Protein AF-A0A433U2Z8-F1 (afdb_monomer)

Sequence (172 aa):
MTLSITECLVMSWIYGVDRFMKDIELMTGKKPSNYWKFMWQFFSPALVLTTLIFNIYNMQRVSLEDYTFPEWAVMVGWVFGVMAIVPLPICAAYAVSRIKTGSLRQRILLLCQPAVNFGPVKEEDRECYFQSFNEFDWIRYRAAKRGMDWRTYKEYKANKSHSGVSSQDTAV

InterPro domains:
  IPR000175 Sodium:neurotransmitter symporter [PF00209] (2-96)
  IPR000175 Sodium:neurotransmitter symporter [PS50267] (1-101)
  IPR000175 Sodium:neurotransmitter symporter [PTHR11616] (3-113)
  IPR037272 Sodium:neurotransmitter symporter superfamily [SSF161070] (3-96)

Secondary structure (DSSP, 8-state):
-HHHHHHHHIIIIIIIHHHHHHHHHHHHSSPPPHHHHHIIIIIHHHHHHHHHHHHHHHHTT--BTTBPPPHHHHHHHHHHHHHHHTHHHHHHHHHHHH--SS-HHHHHHHHTSPPTT-S-SSHHHHHHHHHTS-HHHHHHHHHHHTT--HHHHHHHHHHHHHHHHHHHHT--

Radius of gyration: 23.73 Å; Cα contacts (8 Å, |Δi|>4): 84; chains: 1; bounding box: 60×34×73 Å

pLDDT: mean 82.72, std 9.31, range [50.44, 92.56]

Solvent-accessible surface area (backbone atoms only — not comparable to full-atom values): 9994 Å² total; per-residue (Å²): 108,72,65,59,49,50,52,52,48,41,48,34,66,60,62,24,48,74,52,54,48,50,54,48,18,69,75,68,76,49,77,72,58,71,68,56,48,51,42,50,60,48,49,51,55,48,52,50,51,50,51,50,54,52,49,59,61,44,66,75,62,70,51,63,91,87,48,81,80,56,69,69,61,54,52,51,54,51,50,57,57,48,60,72,51,53,59,58,60,52,53,51,51,54,56,51,67,70,55,84,75,80,56,70,68,58,48,51,57,56,68,58,41,82,60,80,84,65,71,62,88,52,66,68,62,33,52,55,54,36,62,75,50,57,70,66,56,35,45,41,41,60,11,52,79,67,78,39,52,49,66,60,39,50,53,51,54,51,53,53,55,54,54,55,52,57,59,58,67,69,75,110

Foldseek 3Di:
DVVLLVVLCLVPPLAHLVLVQVQVCVVPVDRDDCVVNCCSNPVSNVVVVVVVVVVVVCVVVPPVPPDDDDVVVVVVVVVVVVVVVVVVVVVVVVQLVVPPDDDSVVSNSVVSYDDLPPDDPDPVRSQVSQVVDDPQSNLCNVCVVVVHHSVVSVVVVVVVVVVVVVVVVVVD

Mean predicted aligned error: 8.7 Å

Structure (mmCIF, N/CA/C/O backbone):
data_AF-A0A433U2Z8-F1
#
_entry.id   AF-A0A433U2Z8-F1
#
loop_
_atom_site.group_PDB
_atom_site.id
_atom_site.type_symbol
_atom_site.label_atom_id
_atom_site.label_alt_id
_atom_site.label_comp_id
_atom_site.label_asym_id
_atom_site.label_entity_id
_atom_site.label_seq_id
_atom_site.pdbx_PDB_ins_code
_atom_site.Cartn_x
_atom_site.Cartn_y
_atom_site.Cartn_z
_atom_site.occupancy
_atom_site.B_iso_or_equiv
_atom_site.auth_seq_id
_atom_site.auth_comp_id
_atom_site.auth_asym_id
_atom_site.auth_atom_id
_atom_site.pdbx_PDB_model_num
ATOM 1 N N . MET A 1 1 ? 7.637 -7.224 -13.356 1.00 77.31 1 MET A N 1
ATOM 2 C CA . MET A 1 1 ? 8.412 -6.368 -12.429 1.00 77.31 1 MET A CA 1
ATOM 3 C C . MET A 1 1 ? 7.596 -5.178 -11.934 1.00 77.31 1 MET A C 1
ATOM 5 O O . MET A 1 1 ? 7.477 -5.024 -10.730 1.00 77.31 1 MET A O 1
ATOM 9 N N . THR A 1 2 ? 7.004 -4.367 -12.819 1.00 81.06 2 THR A N 1
ATOM 10 C CA . THR A 1 2 ? 6.201 -3.185 -12.436 1.00 81.06 2 THR A CA 1
ATOM 11 C C . THR A 1 2 ? 5.058 -3.503 -11.465 1.00 81.06 2 THR A C 1
ATOM 13 O O . THR A 1 2 ? 4.943 -2.829 -10.450 1.00 81.06 2 THR A O 1
ATOM 16 N N . LEU A 1 3 ? 4.291 -4.577 -11.702 1.00 87.25 3 LEU A N 1
ATOM 17 C CA . LEU A 1 3 ? 3.233 -5.035 -10.785 1.00 87.25 3 LEU A CA 1
ATOM 18 C C . LEU A 1 3 ? 3.762 -5.381 -9.389 1.00 87.25 3 LEU A C 1
ATOM 20 O O . LEU A 1 3 ? 3.251 -4.874 -8.399 1.00 87.25 3 LEU A O 1
ATOM 24 N N . SER A 1 4 ? 4.835 -6.172 -9.314 1.00 85.31 4 SER A N 1
ATOM 25 C CA . SER A 1 4 ? 5.463 -6.566 -8.048 1.00 85.31 4 SER A CA 1
ATOM 26 C C . SER A 1 4 ? 5.948 -5.352 -7.251 1.00 85.31 4 SER A C 1
ATOM 28 O O . SER A 1 4 ? 5.809 -5.312 -6.033 1.00 85.31 4 SER A O 1
ATOM 30 N N . ILE A 1 5 ? 6.474 -4.330 -7.937 1.00 84.81 5 ILE A N 1
ATOM 31 C CA . ILE A 1 5 ? 6.873 -3.071 -7.298 1.00 84.81 5 ILE A CA 1
ATOM 32 C C . ILE A 1 5 ? 5.650 -2.361 -6.713 1.00 84.81 5 ILE A C 1
ATOM 34 O O . ILE A 1 5 ? 5.678 -1.948 -5.553 1.00 84.81 5 ILE A O 1
ATOM 38 N N . THR A 1 6 ? 4.574 -2.235 -7.493 1.00 85.19 6 THR A N 1
ATOM 39 C CA . THR A 1 6 ? 3.330 -1.609 -7.032 1.00 85.19 6 THR A CA 1
ATOM 40 C C . THR A 1 6 ? 2.741 -2.352 -5.834 1.00 85.19 6 THR A C 1
ATOM 42 O O . THR A 1 6 ? 2.411 -1.710 -4.842 1.00 85.19 6 THR A O 1
ATOM 45 N N . GLU A 1 7 ? 2.670 -3.682 -5.869 1.00 88.00 7 GLU A N 1
ATOM 46 C CA . GLU A 1 7 ? 2.170 -4.502 -4.758 1.00 88.00 7 GLU A CA 1
ATOM 47 C C . GLU A 1 7 ? 3.005 -4.324 -3.485 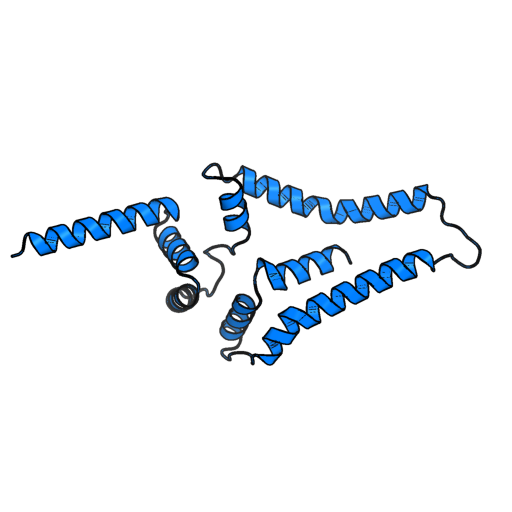1.00 88.00 7 GLU A C 1
ATOM 49 O O . GLU A 1 7 ? 2.451 -4.051 -2.417 1.00 88.00 7 GLU A O 1
ATOM 54 N N . CYS A 1 8 ? 4.336 -4.396 -3.586 1.00 89.00 8 CYS A N 1
ATOM 55 C CA . CYS A 1 8 ? 5.219 -4.199 -2.436 1.00 89.00 8 CYS A CA 1
ATOM 56 C C . CYS A 1 8 ? 5.079 -2.794 -1.827 1.00 89.00 8 CYS A C 1
ATOM 58 O O . CYS A 1 8 ? 5.028 -2.654 -0.602 1.00 89.00 8 CYS A O 1
ATOM 60 N N . LEU A 1 9 ? 4.981 -1.752 -2.659 1.00 86.81 9 LEU A N 1
ATOM 61 C CA . LEU A 1 9 ? 4.790 -0.377 -2.186 1.00 86.81 9 LEU A CA 1
ATOM 62 C C . LEU A 1 9 ? 3.422 -0.183 -1.525 1.00 86.81 9 LEU A C 1
ATOM 64 O O . LEU A 1 9 ? 3.341 0.435 -0.461 1.00 86.81 9 LEU A O 1
ATOM 68 N N . VAL A 1 10 ? 2.361 -0.739 -2.117 1.00 88.88 10 VAL A N 1
ATOM 69 C CA . VAL A 1 10 ? 1.002 -0.694 -1.559 1.00 88.88 10 VAL A CA 1
ATOM 70 C C . VAL A 1 10 ? 0.970 -1.366 -0.188 1.00 88.88 10 VAL A C 1
ATOM 72 O O . VAL A 1 10 ? 0.455 -0.775 0.761 1.00 88.88 10 VAL A O 1
ATOM 75 N N . MET A 1 11 ? 1.569 -2.547 -0.045 1.00 87.94 11 MET A N 1
ATOM 76 C CA . MET A 1 11 ? 1.617 -3.256 1.237 1.00 87.94 11 MET A CA 1
ATOM 77 C C . MET A 1 11 ? 2.410 -2.489 2.300 1.00 87.94 11 MET A C 1
ATOM 79 O O . MET A 1 11 ? 1.973 -2.379 3.445 1.00 87.94 11 MET A O 1
ATOM 83 N N . SER A 1 12 ? 3.557 -1.920 1.929 1.00 87.62 12 SER A N 1
ATOM 84 C CA . SER A 1 12 ? 4.434 -1.242 2.886 1.00 87.62 12 SER A CA 1
ATOM 85 C C . SER A 1 12 ? 3.877 0.122 3.338 1.00 87.62 12 SER A C 1
ATOM 87 O O . SER A 1 12 ? 3.884 0.416 4.535 1.00 87.62 12 SER A O 1
ATOM 89 N N . TRP A 1 13 ? 3.317 0.923 2.419 1.00 85.25 13 TRP A N 1
ATOM 90 C CA . TRP A 1 13 ? 2.927 2.319 2.686 1.00 85.25 13 TRP A CA 1
ATOM 91 C C . TRP A 1 13 ? 1.418 2.566 2.770 1.00 85.25 13 TRP A C 1
ATOM 93 O O . TRP A 1 13 ? 0.982 3.318 3.638 1.00 85.25 13 TRP A O 1
ATOM 103 N N . ILE A 1 14 ? 0.614 1.980 1.874 1.00 87.69 14 ILE A N 1
ATOM 104 C CA . ILE A 1 14 ? -0.842 2.223 1.839 1.00 87.69 14 ILE A CA 1
ATOM 105 C C . ILE A 1 14 ? -1.545 1.367 2.890 1.00 87.69 14 ILE A C 1
ATOM 107 O O . ILE A 1 14 ? -2.333 1.882 3.681 1.00 87.69 14 ILE A O 1
ATOM 111 N N . TYR A 1 15 ? -1.250 0.066 2.912 1.00 87.69 15 TYR A N 1
ATOM 112 C CA . TYR A 1 15 ? -1.800 -0.845 3.913 1.00 87.69 15 TYR A CA 1
ATOM 113 C C . TYR A 1 15 ? -1.168 -0.613 5.291 1.00 87.69 15 TYR A C 1
ATOM 115 O O . TYR A 1 15 ? -1.867 -0.582 6.307 1.00 87.69 15 TYR A O 1
ATOM 123 N N . GLY A 1 16 ? 0.146 -0.378 5.296 1.00 87.62 16 GLY A N 1
ATOM 124 C CA . GLY A 1 16 ? 0.933 -0.059 6.476 1.00 87.62 16 GLY A CA 1
ATOM 125 C C . GLY A 1 16 ? 1.432 -1.307 7.202 1.00 87.62 16 GLY A C 1
ATOM 126 O O . GLY A 1 16 ? 0.674 -2.223 7.529 1.00 87.62 16 GLY A O 1
ATOM 127 N N . VAL A 1 17 ? 2.726 -1.313 7.525 1.00 88.00 17 VAL A N 1
ATOM 128 C CA . VAL A 1 17 ? 3.390 -2.450 8.186 1.00 88.00 17 VAL A CA 1
ATOM 129 C C . VAL A 1 17 ? 2.801 -2.747 9.570 1.00 88.00 17 VAL A C 1
ATOM 131 O O . VAL A 1 17 ? 2.726 -3.904 9.970 1.00 88.00 17 VAL A O 1
ATOM 134 N N . ASP A 1 18 ? 2.315 -1.734 10.290 1.00 87.62 18 ASP A N 1
ATOM 135 C CA . ASP A 1 18 ? 1.684 -1.919 11.604 1.00 87.62 18 ASP A CA 1
ATOM 136 C C . ASP A 1 18 ? 0.396 -2.744 11.548 1.00 87.62 18 ASP A C 1
ATOM 138 O O . ASP A 1 18 ? 0.126 -3.535 12.454 1.00 87.62 18 ASP A O 1
ATOM 142 N N . ARG A 1 19 ? -0.396 -2.585 10.481 1.00 86.00 19 ARG A N 1
ATOM 143 C CA . ARG A 1 19 ? -1.595 -3.399 10.272 1.00 86.00 19 ARG A CA 1
ATOM 144 C C . ARG A 1 19 ? -1.208 -4.821 9.884 1.00 86.00 19 ARG A C 1
ATOM 146 O O . ARG A 1 19 ? -1.682 -5.759 10.512 1.00 86.00 19 ARG A O 1
ATOM 153 N N . PHE A 1 20 ? -0.245 -4.959 8.976 1.00 88.25 20 PHE A N 1
ATOM 154 C CA . PHE A 1 20 ? 0.258 -6.262 8.549 1.00 88.25 20 PHE A CA 1
ATOM 155 C C . PHE A 1 20 ? 0.830 -7.104 9.706 1.00 88.25 20 PHE A C 1
ATOM 157 O O . PHE A 1 20 ? 0.539 -8.292 9.823 1.00 88.25 20 PHE A O 1
ATOM 164 N N . MET A 1 21 ? 1.589 -6.488 10.619 1.00 88.31 21 MET A N 1
ATOM 165 C CA . MET A 1 21 ? 2.123 -7.167 11.810 1.00 88.31 21 MET A CA 1
ATOM 166 C C . MET A 1 21 ? 1.010 -7.699 12.725 1.00 88.31 21 MET A C 1
ATOM 168 O O . MET A 1 21 ? 1.144 -8.792 13.274 1.00 88.31 21 MET A O 1
ATOM 172 N N . LYS A 1 22 ? -0.091 -6.950 12.870 1.00 87.00 22 LYS A N 1
ATOM 173 C CA . LYS A 1 22 ? -1.260 -7.372 13.655 1.00 87.00 22 LYS A CA 1
ATOM 174 C C . LYS A 1 22 ? -2.031 -8.504 12.988 1.00 87.00 22 LYS A C 1
ATOM 176 O O . LYS A 1 22 ? -2.520 -9.387 13.683 1.00 87.00 22 LYS A O 1
ATOM 181 N N . ASP A 1 23 ? -2.122 -8.505 11.662 1.00 88.19 23 ASP A N 1
ATOM 182 C CA . ASP A 1 23 ? -2.760 -9.610 10.943 1.00 88.19 23 ASP A CA 1
ATOM 183 C C . ASP A 1 23 ? -1.968 -10.911 11.132 1.00 88.19 23 ASP A C 1
ATOM 185 O O . ASP A 1 23 ? -2.552 -11.968 11.362 1.00 88.19 23 ASP A O 1
ATOM 189 N N . ILE A 1 24 ? -0.634 -10.833 11.133 1.00 88.62 24 ILE A N 1
ATOM 190 C CA . ILE A 1 24 ? 0.233 -11.985 11.422 1.00 88.62 24 ILE A CA 1
ATOM 191 C C . ILE A 1 24 ? 0.098 -12.439 12.878 1.00 88.62 24 ILE A C 1
ATOM 193 O O . ILE A 1 24 ? 0.045 -13.644 13.140 1.00 88.62 24 ILE A O 1
ATOM 197 N N . GLU A 1 25 ? 0.027 -11.495 13.819 1.00 88.81 25 GLU A N 1
ATOM 198 C CA . GLU A 1 25 ? -0.219 -11.781 15.235 1.00 88.81 25 GLU A CA 1
ATOM 199 C C . GLU A 1 25 ? -1.553 -12.509 15.431 1.00 88.81 25 GLU A C 1
ATOM 201 O O . GLU A 1 25 ? -1.600 -13.496 16.161 1.00 88.81 25 GLU A O 1
ATOM 206 N N . LEU A 1 26 ? -2.603 -12.098 14.718 1.00 85.25 26 LEU A N 1
ATOM 207 C CA . LEU A 1 26 ? -3.912 -12.749 14.740 1.00 85.25 26 LEU A CA 1
ATOM 208 C C . LEU A 1 26 ? -3.868 -14.178 14.170 1.00 85.25 26 LEU A C 1
ATOM 210 O O . LEU A 1 26 ? -4.511 -15.073 14.711 1.00 85.25 26 LEU A O 1
ATOM 214 N N . MET A 1 27 ? -3.114 -14.407 13.090 1.00 86.88 27 MET A N 1
ATOM 215 C CA . MET A 1 27 ? -3.004 -15.732 12.462 1.00 86.88 27 MET A CA 1
ATOM 216 C C . MET A 1 27 ? -2.137 -16.706 13.267 1.00 86.88 27 MET A C 1
ATOM 218 O O . MET A 1 27 ? -2.412 -17.903 13.298 1.00 86.88 27 MET A O 1
ATOM 222 N N . THR A 1 28 ? -1.076 -16.200 13.897 1.00 86.81 28 THR A N 1
ATOM 223 C CA . THR A 1 28 ? -0.038 -17.024 14.543 1.00 86.81 28 THR A CA 1
ATOM 224 C C . THR A 1 28 ? -0.182 -17.060 16.070 1.00 86.81 28 THR A C 1
ATOM 226 O O . THR A 1 28 ? 0.438 -17.887 16.737 1.00 86.81 28 THR A O 1
ATOM 229 N N . GLY A 1 29 ? -0.965 -16.150 16.655 1.00 83.19 29 GLY A N 1
ATOM 230 C CA . GLY A 1 29 ? -1.120 -15.982 18.104 1.00 83.19 29 GLY A CA 1
ATOM 231 C C . GLY A 1 29 ? 0.114 -15.406 18.811 1.00 83.19 29 GLY A C 1
ATOM 232 O O . GLY A 1 29 ? 0.168 -15.385 20.039 1.00 83.19 29 GLY A O 1
ATOM 233 N N . LYS A 1 30 ? 1.133 -14.967 18.062 1.00 84.62 30 LYS A N 1
ATOM 234 C CA . LYS A 1 30 ? 2.381 -14.404 18.592 1.00 84.62 30 LYS A CA 1
ATOM 235 C C . LYS A 1 30 ? 2.703 -13.101 17.887 1.00 84.62 30 LYS A C 1
ATOM 237 O O . LYS A 1 30 ? 2.748 -13.060 16.660 1.00 84.62 30 LYS A O 1
ATOM 242 N N . LYS A 1 31 ? 3.002 -12.063 18.667 1.00 82.81 31 LYS A N 1
ATOM 243 C CA . LYS A 1 31 ? 3.398 -10.763 18.135 1.00 82.81 31 LYS A CA 1
ATOM 244 C C . LYS A 1 31 ? 4.799 -10.835 17.512 1.00 82.81 31 LYS A C 1
ATOM 246 O O . LYS A 1 31 ? 5.755 -11.154 18.227 1.00 82.81 31 LYS A O 1
ATOM 251 N N . PRO A 1 32 ? 4.956 -10.542 16.209 1.00 82.69 32 PRO A N 1
ATOM 252 C CA . PRO A 1 32 ? 6.272 -10.508 15.591 1.00 82.69 32 PRO A CA 1
ATOM 253 C C . PRO A 1 32 ? 7.119 -9.362 16.172 1.00 82.69 32 PRO A C 1
ATOM 255 O O . PRO A 1 32 ? 6.612 -8.294 16.513 1.00 82.69 32 PRO A O 1
ATOM 258 N N . SER A 1 33 ? 8.428 -9.591 16.307 1.00 86.50 33 SER A N 1
ATOM 259 C CA . SER A 1 33 ? 9.371 -8.600 16.848 1.00 86.50 33 SER A CA 1
ATOM 260 C C . SER A 1 33 ? 9.486 -7.366 15.945 1.00 86.50 33 SER A C 1
ATOM 262 O O . SER A 1 33 ? 9.362 -7.463 14.724 1.00 86.50 33 SER A O 1
ATOM 264 N N . ASN A 1 34 ? 9.830 -6.215 16.531 1.00 84.50 34 ASN A N 1
ATOM 265 C CA . ASN A 1 34 ? 10.056 -4.951 15.819 1.00 84.50 34 ASN A CA 1
ATOM 266 C C . ASN A 1 34 ? 11.111 -5.057 14.702 1.00 84.50 34 ASN A C 1
ATOM 268 O O . ASN A 1 34 ? 11.082 -4.264 13.767 1.00 84.50 34 ASN A O 1
ATOM 272 N N . TYR A 1 35 ? 12.005 -6.050 14.756 1.00 87.38 35 TYR A N 1
ATOM 273 C CA . TYR A 1 35 ? 12.935 -6.349 13.663 1.00 87.38 35 TYR A CA 1
ATOM 274 C C . TYR A 1 35 ? 12.212 -6.575 12.323 1.00 87.38 35 TYR A C 1
ATOM 276 O O . TYR A 1 35 ? 12.585 -5.995 11.303 1.00 87.38 35 TYR A O 1
ATOM 284 N N . TRP A 1 36 ? 11.119 -7.344 12.334 1.00 86.00 36 TRP A N 1
ATOM 285 C CA . TRP A 1 36 ? 10.322 -7.623 11.136 1.00 86.00 36 TRP A CA 1
ATOM 286 C C . TRP A 1 36 ? 9.633 -6.374 10.595 1.00 86.00 36 TRP A C 1
ATOM 288 O O . TRP A 1 36 ? 9.540 -6.194 9.382 1.00 86.00 36 TRP A O 1
ATOM 298 N N . LYS A 1 37 ? 9.240 -5.458 11.488 1.00 86.69 37 LYS A N 1
ATOM 299 C CA . LYS A 1 37 ? 8.685 -4.164 11.092 1.00 86.69 37 LYS A CA 1
ATOM 300 C C . LYS A 1 37 ? 9.693 -3.360 10.269 1.00 86.69 37 LYS A C 1
ATOM 302 O O . LYS A 1 37 ? 9.355 -2.904 9.181 1.00 86.69 37 LYS A O 1
ATOM 307 N N . PHE A 1 38 ? 10.933 -3.224 10.742 1.00 88.56 38 PHE A N 1
ATOM 308 C CA . PHE A 1 38 ? 11.975 -2.512 9.989 1.00 88.56 38 PHE A CA 1
ATOM 309 C C . PHE A 1 38 ? 12.293 -3.197 8.657 1.00 88.56 38 PHE A C 1
ATOM 311 O O . PHE A 1 38 ? 12.433 -2.522 7.635 1.00 88.56 38 PHE A O 1
ATOM 318 N N . MET A 1 39 ? 12.334 -4.530 8.647 1.00 89.00 39 MET A N 1
ATOM 319 C CA . MET A 1 39 ? 12.574 -5.316 7.438 1.00 89.00 39 MET A CA 1
ATOM 320 C C . MET A 1 39 ? 11.514 -5.051 6.354 1.00 89.00 39 MET A C 1
ATOM 322 O O . MET A 1 39 ? 11.851 -4.788 5.199 1.00 89.00 39 MET A O 1
ATOM 326 N N . TRP A 1 40 ? 10.228 -5.055 6.706 1.00 88.06 40 TRP A N 1
ATOM 327 C CA . TRP A 1 40 ? 9.151 -4.824 5.734 1.00 88.06 40 TRP A CA 1
ATOM 328 C C . TRP A 1 40 ? 8.929 -3.353 5.388 1.00 88.06 40 TRP A C 1
ATOM 330 O O . TRP A 1 40 ? 8.483 -3.039 4.282 1.00 88.06 40 TRP A O 1
ATOM 340 N N . GLN A 1 41 ? 9.273 -2.440 6.293 1.00 86.50 41 GLN A N 1
ATOM 341 C CA . GLN A 1 41 ? 9.127 -1.009 6.044 1.00 86.50 41 GLN A CA 1
ATOM 342 C C . GLN A 1 41 ? 10.255 -0.446 5.171 1.00 86.50 41 GLN A C 1
ATOM 344 O O . GLN A 1 41 ? 9.994 0.405 4.328 1.00 86.50 41 GLN A O 1
ATOM 349 N N . PHE A 1 42 ? 11.495 -0.910 5.355 1.00 86.38 42 PHE A N 1
ATOM 350 C CA . PHE A 1 42 ? 12.662 -0.340 4.672 1.00 86.38 42 PHE A CA 1
ATOM 351 C C . PHE A 1 42 ? 13.331 -1.311 3.708 1.00 86.38 42 PHE A C 1
ATOM 353 O O . PHE A 1 42 ? 13.598 -0.951 2.564 1.00 86.38 42 PHE A O 1
ATOM 360 N N . PHE A 1 43 ? 13.596 -2.543 4.136 1.00 89.31 43 PHE A N 1
ATOM 361 C CA . PHE A 1 43 ? 14.426 -3.451 3.348 1.00 89.31 43 PHE A CA 1
ATOM 362 C C . PHE A 1 43 ? 13.691 -4.001 2.123 1.00 89.31 43 PHE A C 1
ATOM 364 O O . PHE A 1 43 ? 14.237 -4.003 1.022 1.00 89.31 43 PHE A O 1
ATOM 371 N N . SER A 1 44 ? 12.429 -4.405 2.290 1.00 88.81 44 SER A N 1
ATOM 372 C CA . SER A 1 44 ? 11.592 -4.872 1.179 1.00 88.81 44 SER A CA 1
ATOM 373 C C . SER A 1 44 ? 11.455 -3.827 0.055 1.00 88.81 44 SER A C 1
ATOM 375 O O . SER A 1 44 ? 11.817 -4.149 -1.080 1.00 88.81 44 SER A O 1
ATOM 377 N N . PRO A 1 45 ? 11.037 -2.569 0.314 1.00 86.25 45 PRO A N 1
ATOM 378 C CA . PRO A 1 45 ? 10.976 -1.565 -0.746 1.00 86.25 45 PRO A CA 1
ATOM 379 C C . PRO A 1 45 ? 12.360 -1.195 -1.304 1.00 86.25 45 PRO A C 1
ATOM 381 O O . PRO A 1 45 ? 12.474 -0.951 -2.505 1.00 86.25 45 PRO A O 1
ATOM 384 N N . ALA A 1 46 ? 13.423 -1.212 -0.490 1.00 90.56 46 ALA A N 1
ATOM 385 C CA . ALA A 1 46 ? 14.783 -0.931 -0.960 1.00 90.56 46 ALA A CA 1
ATOM 386 C C . ALA A 1 46 ? 15.314 -1.996 -1.936 1.00 90.56 46 ALA A C 1
ATOM 388 O O . ALA A 1 46 ? 15.900 -1.649 -2.965 1.00 90.56 46 ALA A O 1
ATOM 389 N N . LEU A 1 47 ? 15.079 -3.284 -1.665 1.00 90.56 47 LEU A N 1
ATOM 390 C CA . LEU A 1 47 ? 15.459 -4.375 -2.571 1.00 90.56 47 LEU A CA 1
ATOM 391 C C . LEU A 1 47 ? 14.717 -4.292 -3.906 1.00 90.56 47 LEU A C 1
ATOM 393 O O . LEU A 1 47 ? 15.301 -4.475 -4.978 1.00 90.56 47 LEU A O 1
ATOM 397 N N . VAL A 1 48 ? 13.424 -3.992 -3.835 1.00 89.12 48 VAL A N 1
ATOM 398 C CA . VAL A 1 48 ? 12.559 -3.845 -5.004 1.00 89.12 48 VAL A CA 1
ATOM 399 C C . VAL A 1 48 ? 13.003 -2.651 -5.860 1.00 89.12 48 VAL A C 1
ATOM 401 O O . VAL A 1 48 ? 13.109 -2.777 -7.081 1.00 89.12 48 VAL A O 1
ATOM 404 N N . LEU A 1 49 ? 13.363 -1.527 -5.232 1.00 88.06 49 LEU A N 1
ATOM 405 C CA . LEU A 1 49 ? 13.921 -0.360 -5.921 1.00 88.06 49 LEU A CA 1
ATOM 406 C C . LEU A 1 49 ? 15.290 -0.657 -6.549 1.00 88.06 49 LEU A C 1
ATOM 408 O O . LEU A 1 49 ? 15.543 -0.286 -7.694 1.00 88.06 49 LEU A O 1
ATOM 412 N N . THR A 1 50 ? 16.154 -1.377 -5.834 1.00 90.44 50 THR A N 1
ATOM 413 C CA . THR A 1 50 ? 17.470 -1.794 -6.346 1.00 90.44 50 THR A CA 1
ATOM 414 C C . THR A 1 50 ? 17.327 -2.668 -7.591 1.00 90.44 50 THR A C 1
ATOM 416 O O . THR A 1 50 ? 17.999 -2.442 -8.597 1.00 90.44 50 THR A O 1
ATOM 419 N N . THR A 1 51 ? 16.399 -3.627 -7.560 1.00 88.88 51 THR A N 1
ATOM 420 C CA . THR A 1 51 ? 16.121 -4.511 -8.702 1.00 88.88 51 THR A CA 1
ATOM 421 C C . THR A 1 51 ? 15.593 -3.733 -9.907 1.00 88.88 51 THR A C 1
ATOM 423 O O . THR A 1 51 ? 15.985 -4.018 -11.037 1.00 88.88 51 THR A O 1
ATOM 426 N N . LEU A 1 52 ? 14.757 -2.714 -9.683 1.00 87.31 52 LEU A N 1
ATOM 427 C CA . LEU A 1 52 ? 14.276 -1.825 -10.743 1.00 87.31 52 LEU A CA 1
ATOM 428 C C . LEU A 1 52 ? 15.433 -1.074 -11.421 1.00 87.31 52 LEU A C 1
ATOM 430 O O . LEU A 1 52 ? 15.519 -1.067 -12.647 1.00 87.31 52 LEU A O 1
ATOM 434 N N . ILE A 1 53 ? 16.338 -0.483 -10.637 1.00 88.12 53 ILE A N 1
ATOM 435 C CA . ILE A 1 53 ? 17.505 0.243 -11.165 1.00 88.12 53 ILE A CA 1
ATOM 436 C C . ILE A 1 53 ? 18.409 -0.705 -11.960 1.00 88.12 53 ILE A C 1
ATOM 438 O O . ILE A 1 53 ? 18.824 -0.382 -13.074 1.00 88.12 53 ILE A O 1
ATOM 442 N N . PHE A 1 54 ? 18.660 -1.902 -11.426 1.00 87.88 54 PHE A N 1
ATOM 443 C CA . PHE A 1 54 ? 19.437 -2.926 -12.118 1.00 87.88 54 PHE A CA 1
ATOM 444 C C . PHE A 1 54 ? 18.776 -3.346 -13.436 1.00 87.88 54 PHE A C 1
ATOM 446 O O . PHE A 1 54 ? 19.458 -3.493 -14.448 1.00 87.88 54 PHE A O 1
ATOM 453 N N . ASN A 1 55 ? 17.453 -3.503 -13.465 1.00 85.31 55 ASN A N 1
ATOM 454 C CA . ASN A 1 55 ? 16.735 -3.859 -14.684 1.00 85.31 55 ASN A CA 1
ATOM 455 C C . ASN A 1 55 ? 16.844 -2.769 -15.762 1.00 85.31 55 ASN A C 1
ATOM 457 O O . ASN A 1 55 ? 17.127 -3.098 -16.909 1.00 85.31 55 ASN A O 1
ATOM 461 N N . ILE A 1 56 ? 16.707 -1.491 -15.395 1.00 81.81 56 ILE A N 1
ATOM 462 C CA . ILE A 1 56 ? 16.864 -0.364 -16.332 1.00 81.81 56 ILE A CA 1
ATOM 463 C C . ILE A 1 56 ? 18.293 -0.320 -16.887 1.00 81.81 56 ILE A C 1
ATOM 465 O O . ILE A 1 56 ? 18.490 -0.156 -18.088 1.00 81.81 56 ILE A O 1
ATOM 469 N N . TYR A 1 57 ? 19.294 -0.525 -16.031 1.00 83.38 57 TYR A N 1
ATOM 470 C CA . TYR A 1 57 ? 20.691 -0.535 -16.456 1.00 83.38 57 TYR A CA 1
ATOM 471 C C . TYR A 1 57 ? 21.014 -1.689 -17.417 1.00 83.38 57 TYR A C 1
ATOM 473 O O . TYR A 1 57 ? 21.757 -1.510 -18.382 1.00 83.38 57 TYR A O 1
ATOM 481 N N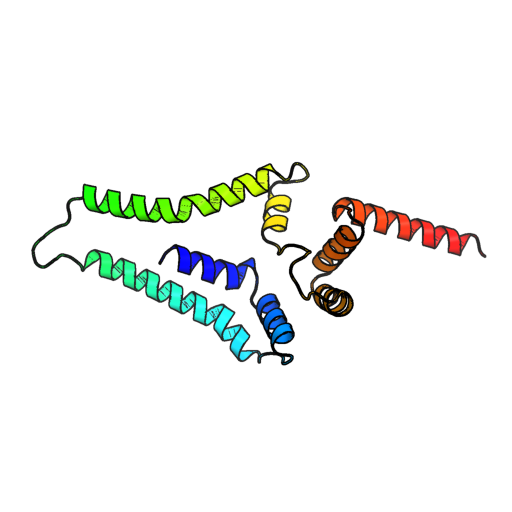 . ASN A 1 58 ? 20.444 -2.873 -17.177 1.00 77.38 58 ASN A N 1
ATOM 482 C CA . ASN A 1 58 ? 20.653 -4.029 -18.047 1.00 77.38 58 ASN A CA 1
ATOM 483 C C . ASN A 1 58 ? 19.816 -3.977 -19.328 1.00 77.38 58 ASN A C 1
ATOM 485 O O . ASN A 1 58 ? 20.292 -4.457 -20.348 1.00 77.38 58 ASN A O 1
ATOM 489 N N . MET A 1 59 ? 18.633 -3.352 -19.328 1.00 67.56 59 MET A N 1
ATOM 490 C CA . MET A 1 59 ? 17.836 -3.129 -20.548 1.00 67.56 59 MET A CA 1
ATOM 491 C C . MET A 1 59 ? 18.645 -2.427 -21.649 1.00 67.56 59 MET A C 1
ATOM 493 O O . MET A 1 59 ? 18.467 -2.728 -22.822 1.00 67.56 59 MET A O 1
ATOM 497 N N . GLN A 1 60 ? 19.583 -1.549 -21.279 1.00 58.16 60 GLN A N 1
ATOM 498 C CA . GLN A 1 60 ? 20.477 -0.877 -22.226 1.00 58.16 60 GLN A CA 1
ATOM 499 C C . GLN A 1 60 ? 21.658 -1.753 -22.692 1.00 58.16 60 GLN A C 1
ATOM 501 O O . GLN A 1 60 ? 22.319 -1.423 -23.672 1.00 58.16 60 GLN A O 1
ATOM 506 N N . ARG A 1 61 ? 21.950 -2.852 -21.986 1.00 50.44 61 ARG A N 1
ATOM 507 C CA . ARG A 1 61 ? 23.105 -3.734 -22.231 1.00 50.44 61 ARG A CA 1
ATOM 508 C C . ARG A 1 61 ? 22.751 -5.063 -22.896 1.00 50.44 61 ARG A C 1
ATOM 510 O O . ARG A 1 61 ? 23.665 -5.752 -23.329 1.00 50.44 61 ARG A O 1
ATOM 517 N N . VAL A 1 62 ? 21.470 -5.426 -23.004 1.00 52.66 62 VAL A N 1
ATOM 518 C CA . VAL A 1 62 ? 21.025 -6.608 -23.773 1.00 52.66 62 VAL A CA 1
ATOM 519 C C . VAL A 1 62 ? 20.908 -6.249 -25.261 1.00 52.66 62 VAL A C 1
ATOM 521 O O . VAL A 1 62 ? 19.889 -6.466 -25.911 1.00 52.66 62 VAL A O 1
ATOM 524 N N . SER A 1 63 ? 21.966 -5.665 -25.815 1.00 55.50 63 SER A N 1
ATOM 525 C CA . SER A 1 63 ? 22.238 -5.773 -27.245 1.00 55.50 63 SER A CA 1
ATOM 526 C C . SER A 1 63 ? 22.663 -7.224 -27.465 1.00 55.50 63 SER A C 1
ATOM 528 O O . SER A 1 63 ? 23.631 -7.674 -26.850 1.00 55.50 63 SER A O 1
ATOM 530 N N . LEU A 1 64 ? 21.917 -7.990 -28.267 1.00 57.94 64 LEU A N 1
ATOM 531 C CA . LEU A 1 64 ? 22.376 -9.312 -28.698 1.00 57.94 64 LEU A CA 1
ATOM 532 C C . LEU A 1 64 ? 23.592 -9.091 -29.598 1.00 57.94 64 LEU A C 1
ATOM 534 O O . LEU A 1 64 ? 23.392 -8.864 -30.782 1.00 57.94 64 LEU A O 1
ATOM 538 N N . GLU A 1 65 ? 24.794 -9.097 -29.018 1.00 60.06 65 GLU A N 1
ATOM 539 C CA . GLU A 1 65 ? 26.122 -8.969 -29.648 1.00 60.06 65 GLU A CA 1
ATOM 540 C C . GLU A 1 65 ? 26.257 -7.832 -30.691 1.00 60.06 65 GLU A C 1
ATOM 542 O O . GLU A 1 65 ? 26.883 -6.827 -30.371 1.00 60.06 65 GLU A O 1
ATOM 547 N N . ASP A 1 66 ? 25.610 -7.923 -31.860 1.00 60.41 66 ASP A N 1
ATOM 548 C CA . ASP A 1 66 ? 25.633 -6.949 -32.967 1.00 60.41 66 ASP A CA 1
ATOM 549 C C . ASP A 1 66 ? 24.242 -6.471 -33.460 1.00 60.41 66 ASP A C 1
ATOM 551 O O . ASP A 1 66 ? 24.141 -5.737 -34.446 1.00 60.41 66 ASP A O 1
ATOM 555 N N . TYR A 1 67 ? 23.139 -6.860 -32.809 1.00 64.62 67 TYR A N 1
ATOM 556 C CA . TYR A 1 67 ? 21.784 -6.476 -33.225 1.00 64.62 67 TYR A CA 1
ATOM 557 C C . TYR A 1 67 ? 21.208 -5.354 -32.355 1.00 64.62 67 TYR A C 1
ATOM 559 O O . TYR A 1 67 ? 20.902 -5.538 -31.171 1.00 64.62 67 TYR A O 1
ATOM 567 N N . THR A 1 68 ? 21.002 -4.187 -32.965 1.00 70.56 68 THR A N 1
ATOM 568 C CA . THR A 1 68 ? 20.214 -3.102 -32.381 1.00 70.56 68 THR A CA 1
ATOM 569 C C . THR A 1 68 ? 18.731 -3.392 -32.584 1.00 70.56 68 THR A C 1
ATOM 571 O O . THR A 1 68 ? 18.251 -3.549 -33.707 1.00 70.56 68 THR A O 1
ATOM 574 N N . PHE A 1 69 ? 17.978 -3.477 -31.485 1.00 70.12 69 PHE A N 1
ATOM 575 C CA . PHE A 1 69 ? 16.533 -3.628 -31.595 1.00 70.12 69 PHE A CA 1
ATOM 576 C C . PHE A 1 69 ? 15.937 -2.408 -32.301 1.00 70.12 69 PHE A C 1
ATOM 578 O O . PHE A 1 69 ? 16.222 -1.275 -31.906 1.00 70.12 69 PHE A O 1
ATOM 585 N N . PRO A 1 70 ? 15.089 -2.617 -33.321 1.00 83.06 70 PRO A N 1
ATOM 586 C CA . PRO A 1 70 ? 14.434 -1.511 -33.986 1.00 83.06 70 PRO A CA 1
ATOM 587 C C . PRO A 1 70 ? 13.465 -0.830 -33.014 1.00 83.06 70 PRO A C 1
ATOM 589 O O . PRO A 1 70 ? 12.803 -1.488 -32.207 1.00 83.06 70 PRO A O 1
ATOM 592 N N . GLU A 1 71 ? 13.354 0.494 -33.105 1.00 80.75 71 GLU A N 1
ATOM 593 C CA . GLU A 1 71 ? 12.602 1.311 -32.140 1.00 80.75 71 GLU A CA 1
ATOM 594 C C . GLU A 1 71 ? 11.133 0.878 -31.995 1.00 80.75 71 GLU A C 1
ATOM 596 O O . GLU A 1 71 ? 10.583 0.901 -30.893 1.00 80.75 71 GLU A O 1
ATOM 601 N N . TRP A 1 72 ? 10.507 0.383 -33.070 1.00 85.94 72 TRP A N 1
ATOM 602 C CA . TRP A 1 72 ? 9.135 -0.133 -33.024 1.00 85.94 72 TRP A CA 1
ATOM 603 C C . TRP A 1 72 ? 8.986 -1.335 -32.077 1.00 85.94 72 TRP A C 1
ATOM 605 O O . TRP A 1 72 ? 7.966 -1.454 -31.399 1.00 85.94 72 TRP A O 1
ATOM 615 N N . ALA A 1 73 ? 9.996 -2.206 -31.977 1.00 82.81 73 ALA A N 1
ATOM 616 C CA . ALA A 1 73 ? 9.961 -3.370 -31.091 1.00 82.81 73 ALA A CA 1
ATOM 617 C C . ALA A 1 73 ? 10.054 -2.936 -29.622 1.00 82.81 73 ALA A C 1
ATOM 619 O O . ALA A 1 73 ? 9.358 -3.476 -28.758 1.00 82.81 73 ALA A O 1
ATOM 620 N N . VAL A 1 74 ? 10.847 -1.896 -29.355 1.00 82.69 74 VAL A N 1
ATOM 621 C CA . VAL A 1 74 ? 10.932 -1.263 -28.035 1.00 82.69 74 VAL A CA 1
ATOM 622 C C . VAL A 1 74 ? 9.585 -0.640 -27.660 1.00 82.69 74 VAL A C 1
ATOM 624 O O . VAL A 1 74 ? 9.086 -0.887 -26.560 1.00 82.69 74 VAL A O 1
ATOM 627 N N . MET A 1 75 ? 8.940 0.094 -28.576 1.00 84.75 75 MET A N 1
ATOM 628 C CA . MET A 1 75 ? 7.604 0.665 -28.346 1.00 84.75 75 MET A CA 1
ATOM 629 C C . MET A 1 75 ? 6.564 -0.410 -28.015 1.00 84.75 75 MET A C 1
ATOM 631 O O . MET A 1 75 ? 5.792 -0.246 -27.071 1.00 84.75 75 MET A O 1
ATOM 635 N N . VAL A 1 76 ? 6.571 -1.532 -28.739 1.00 89.12 76 VAL A N 1
ATOM 636 C CA . VAL A 1 76 ? 5.675 -2.666 -28.468 1.00 89.12 76 VAL A CA 1
ATOM 637 C C . VAL A 1 76 ? 5.912 -3.237 -27.064 1.00 89.12 76 VAL A C 1
ATOM 639 O O . VAL A 1 76 ? 4.949 -3.477 -26.335 1.00 89.12 76 VAL A O 1
ATOM 642 N N . GLY A 1 77 ? 7.170 -3.378 -26.633 1.00 84.00 77 GLY A N 1
ATOM 643 C CA . GLY A 1 77 ? 7.509 -3.813 -25.273 1.00 84.00 77 GLY A CA 1
ATOM 644 C C . GLY A 1 77 ? 6.943 -2.893 -24.184 1.00 84.00 77 GLY A C 1
ATOM 645 O O . GLY A 1 77 ? 6.354 -3.367 -23.208 1.00 84.00 77 GLY A O 1
ATOM 646 N N . TRP A 1 78 ? 7.037 -1.574 -24.375 1.00 83.00 78 TRP A N 1
ATOM 647 C CA . TRP A 1 78 ? 6.432 -0.600 -23.460 1.00 83.00 78 TRP A CA 1
ATOM 648 C C . TRP A 1 78 ? 4.905 -0.666 -23.457 1.00 83.00 78 TRP A C 1
ATOM 650 O O . TRP A 1 78 ? 4.304 -0.596 -22.385 1.00 83.00 78 TRP A O 1
ATOM 660 N N . VAL A 1 79 ? 4.268 -0.864 -24.614 1.00 89.12 79 VAL A N 1
ATOM 661 C CA . VAL A 1 79 ? 2.807 -1.030 -24.709 1.00 89.12 79 VAL A CA 1
ATOM 662 C C . VAL A 1 79 ? 2.341 -2.253 -23.916 1.00 89.12 79 VAL A C 1
ATOM 664 O O . VAL A 1 79 ? 1.398 -2.136 -23.134 1.00 89.12 79 VAL A O 1
ATOM 667 N N . PHE A 1 80 ? 3.027 -3.395 -24.024 1.00 87.81 80 PHE A N 1
ATOM 668 C CA . PHE A 1 80 ? 2.726 -4.571 -23.197 1.00 87.81 80 PHE A CA 1
ATOM 669 C C . PHE A 1 80 ? 2.929 -4.299 -21.700 1.00 87.81 80 PHE A C 1
ATOM 671 O O . PHE A 1 80 ? 2.103 -4.707 -20.878 1.00 87.81 80 PHE A O 1
ATOM 678 N N . GLY A 1 81 ? 3.984 -3.562 -21.341 1.00 85.00 81 GLY A N 1
ATOM 679 C CA . GLY A 1 81 ? 4.235 -3.145 -19.960 1.00 85.00 81 GLY A CA 1
ATOM 680 C C . GLY A 1 81 ? 3.126 -2.256 -19.387 1.00 85.00 81 GLY A C 1
ATOM 681 O O . GLY A 1 81 ? 2.682 -2.476 -18.259 1.00 85.00 81 GLY A O 1
ATOM 682 N N . VAL A 1 82 ? 2.641 -1.284 -20.165 1.00 86.12 82 VAL A N 1
ATOM 683 C CA . VAL A 1 82 ? 1.545 -0.384 -19.770 1.00 86.12 82 VAL A CA 1
ATOM 684 C C . VAL A 1 82 ? 0.221 -1.141 -19.695 1.00 86.12 82 VAL A C 1
ATOM 686 O O . VAL A 1 82 ? -0.521 -0.971 -18.727 1.00 86.12 82 VAL A O 1
ATOM 689 N N . MET A 1 83 ? -0.054 -2.029 -20.653 1.00 90.56 83 MET A N 1
ATOM 690 C CA . MET A 1 83 ? -1.293 -2.809 -20.695 1.00 90.56 83 MET A CA 1
ATOM 691 C C . MET A 1 83 ? -1.483 -3.675 -19.443 1.00 90.56 83 MET A C 1
ATOM 693 O O . MET A 1 83 ? -2.608 -3.847 -18.982 1.00 90.56 83 MET A O 1
ATOM 697 N N . ALA A 1 84 ? -0.395 -4.161 -18.841 1.00 87.38 84 ALA A N 1
ATOM 698 C CA . ALA A 1 84 ? -0.456 -4.899 -17.581 1.00 87.38 84 ALA A CA 1
ATOM 699 C C . ALA A 1 84 ? -0.880 -4.027 -16.379 1.00 87.38 84 ALA A C 1
ATOM 701 O O . ALA A 1 84 ? -1.459 -4.540 -15.425 1.00 87.38 84 ALA A O 1
ATOM 702 N N . ILE A 1 85 ? -0.608 -2.717 -16.409 1.00 86.88 85 ILE A N 1
ATOM 703 C CA . ILE A 1 85 ? -0.894 -1.791 -15.300 1.00 86.88 85 ILE A CA 1
ATOM 704 C C . ILE A 1 85 ? -2.276 -1.149 -15.454 1.00 86.88 85 ILE A C 1
ATOM 706 O O . ILE A 1 85 ? -2.933 -0.902 -14.449 1.00 86.88 85 ILE A O 1
ATOM 710 N N . VAL A 1 86 ? -2.734 -0.911 -16.689 1.00 89.94 86 VAL A N 1
ATOM 711 C CA . VAL A 1 86 ? -4.003 -0.231 -17.032 1.00 89.94 86 VAL A CA 1
ATOM 712 C C . VAL A 1 86 ? -5.258 -0.768 -16.311 1.00 89.94 86 VAL A C 1
ATOM 714 O O . VAL A 1 86 ? -6.099 0.050 -15.930 1.00 89.94 86 VAL A O 1
ATOM 717 N N . PRO A 1 87 ? -5.423 -2.078 -16.045 1.00 89.62 87 PRO A N 1
ATOM 718 C CA . PRO A 1 87 ? -6.579 -2.572 -15.296 1.00 89.62 87 PRO A CA 1
ATOM 719 C C . PRO A 1 87 ? -6.689 -2.005 -13.871 1.00 89.62 87 PRO A C 1
ATOM 721 O O . PRO A 1 87 ? -7.797 -1.770 -13.391 1.00 89.62 87 PRO A O 1
ATOM 724 N N . LEU A 1 88 ? -5.565 -1.726 -13.198 1.00 88.94 88 LEU A N 1
ATOM 725 C CA . LEU A 1 88 ? -5.552 -1.209 -11.824 1.00 88.94 88 LEU A CA 1
ATOM 726 C C . LEU A 1 88 ? -6.224 0.176 -11.687 1.00 88.94 88 LEU A C 1
ATOM 728 O O . LEU A 1 88 ? -7.149 0.298 -10.877 1.00 88.94 88 LEU A O 1
ATOM 732 N N . PRO A 1 89 ? -5.847 1.221 -12.457 1.00 88.38 89 PRO A N 1
ATOM 733 C CA . PRO A 1 89 ? -6.515 2.515 -12.401 1.00 88.38 89 PRO A CA 1
ATOM 734 C C . PRO A 1 89 ? -7.951 2.464 -12.929 1.00 88.38 89 PRO A C 1
ATOM 736 O O . PRO A 1 89 ? -8.780 3.214 -12.422 1.00 88.38 89 PRO A O 1
ATOM 739 N N . 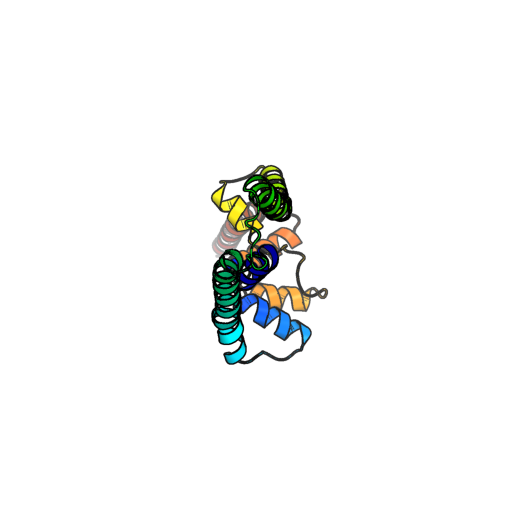ILE A 1 90 ? -8.285 1.583 -13.882 1.00 92.25 90 ILE A N 1
ATOM 740 C CA . ILE A 1 90 ? -9.676 1.412 -14.343 1.00 92.25 90 ILE A CA 1
ATOM 741 C C . ILE A 1 90 ? -10.553 0.900 -13.197 1.00 92.25 90 ILE A C 1
ATOM 743 O O . ILE A 1 90 ? -11.598 1.488 -12.912 1.00 92.25 90 ILE A O 1
ATOM 747 N N . CYS A 1 91 ? -10.113 -0.147 -12.495 1.00 89.62 91 CYS A N 1
ATOM 748 C CA . CYS A 1 91 ? -10.815 -0.669 -11.324 1.00 89.62 91 CYS A CA 1
ATOM 749 C C . CYS A 1 91 ? -10.924 0.383 -10.211 1.00 89.62 91 CYS A C 1
ATOM 751 O O . CYS A 1 91 ? -11.992 0.541 -9.615 1.00 89.62 91 CYS A O 1
ATOM 753 N N . ALA A 1 92 ? -9.855 1.146 -9.965 1.00 88.62 92 ALA A N 1
ATOM 754 C CA . ALA A 1 92 ? -9.866 2.231 -8.987 1.00 88.62 92 ALA A CA 1
ATOM 755 C C . ALA A 1 92 ? -10.856 3.346 -9.374 1.00 88.62 92 ALA A C 1
ATOM 757 O O . ALA A 1 92 ? -11.653 3.775 -8.539 1.00 88.62 92 ALA A O 1
ATOM 758 N N . ALA A 1 93 ? -10.864 3.780 -10.638 1.00 90.06 93 ALA A N 1
ATOM 759 C CA . ALA A 1 93 ? -11.790 4.788 -11.147 1.00 90.06 93 ALA A CA 1
ATOM 760 C C . ALA A 1 93 ? -13.243 4.303 -11.059 1.00 90.06 93 ALA A C 1
ATOM 762 O O . ALA A 1 93 ? -14.097 5.021 -10.541 1.00 90.06 93 ALA A O 1
ATOM 763 N N . TYR A 1 94 ? -13.510 3.059 -11.465 1.00 92.56 94 TYR A N 1
ATOM 764 C CA . TYR A 1 94 ? -14.826 2.439 -11.333 1.00 92.56 94 TYR A CA 1
ATOM 765 C C . TYR A 1 94 ? -15.300 2.414 -9.871 1.00 92.56 94 TYR A C 1
ATOM 767 O O . TYR A 1 94 ? -16.432 2.811 -9.578 1.00 92.56 94 TYR A O 1
ATOM 775 N N . ALA A 1 95 ? -14.430 2.028 -8.933 1.00 87.88 95 ALA A N 1
ATOM 776 C CA . ALA A 1 95 ? -14.745 2.030 -7.506 1.00 87.88 95 ALA A CA 1
ATOM 777 C C . ALA A 1 95 ? -15.040 3.446 -6.972 1.00 87.88 95 ALA A C 1
ATOM 779 O O . ALA A 1 95 ? -16.009 3.635 -6.231 1.00 87.88 95 ALA A O 1
ATOM 780 N N . VAL A 1 96 ? -14.270 4.458 -7.392 1.00 88.56 96 VAL A N 1
ATOM 781 C CA . VAL A 1 96 ? -14.512 5.870 -7.036 1.00 88.56 96 VAL A CA 1
ATOM 782 C C . VAL A 1 96 ? -15.852 6.365 -7.589 1.00 88.56 96 VAL A C 1
ATOM 784 O O . VAL A 1 96 ? -16.584 7.055 -6.873 1.00 88.56 96 VAL A O 1
ATOM 787 N N . SER A 1 97 ? -16.204 6.005 -8.826 1.00 87.38 97 SER A N 1
ATOM 788 C CA . SER A 1 97 ? -17.459 6.418 -9.472 1.00 87.38 97 SER A CA 1
ATOM 789 C C . SER A 1 97 ? -18.704 5.801 -8.830 1.00 87.38 97 SER A C 1
ATOM 791 O O . SER A 1 97 ? -19.772 6.416 -8.85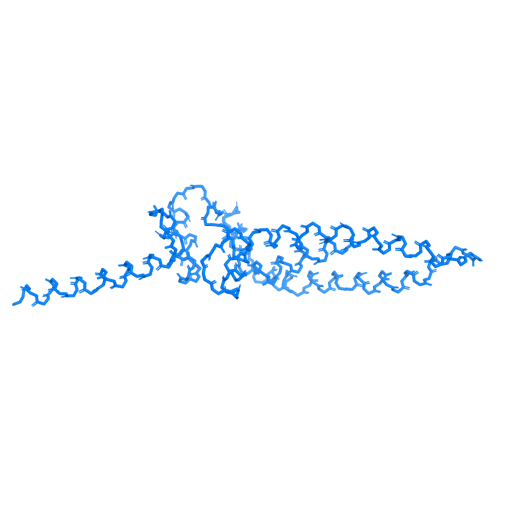2 1.00 87.38 97 SER A O 1
ATOM 793 N N . ARG A 1 98 ? -18.595 4.611 -8.221 1.00 85.75 98 ARG A N 1
ATOM 794 C CA . ARG A 1 98 ? -19.709 3.966 -7.499 1.00 85.75 98 ARG A CA 1
ATOM 795 C C . ARG A 1 98 ? -20.062 4.689 -6.196 1.00 85.75 98 ARG A C 1
ATOM 797 O O . ARG A 1 98 ? -21.224 4.678 -5.792 1.00 85.75 98 ARG A O 1
ATOM 804 N N . ILE A 1 99 ? -19.094 5.348 -5.560 1.00 82.00 99 ILE A N 1
ATOM 805 C CA . ILE A 1 99 ? -19.322 6.133 -4.343 1.00 82.00 99 ILE A CA 1
ATOM 806 C C . ILE A 1 99 ? -19.851 7.509 -4.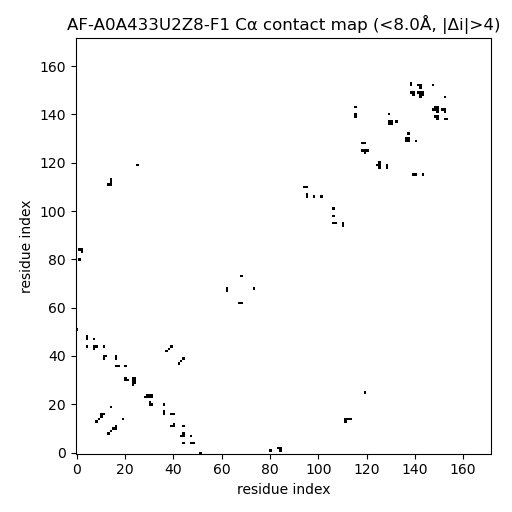753 1.00 82.00 99 ILE A C 1
ATOM 808 O O . ILE A 1 99 ? -19.084 8.387 -5.138 1.00 82.00 99 ILE A O 1
ATOM 812 N N . LYS A 1 100 ? -21.167 7.723 -4.664 1.00 73.12 100 LYS A N 1
ATOM 813 C CA . LYS A 1 100 ? -21.803 8.993 -5.066 1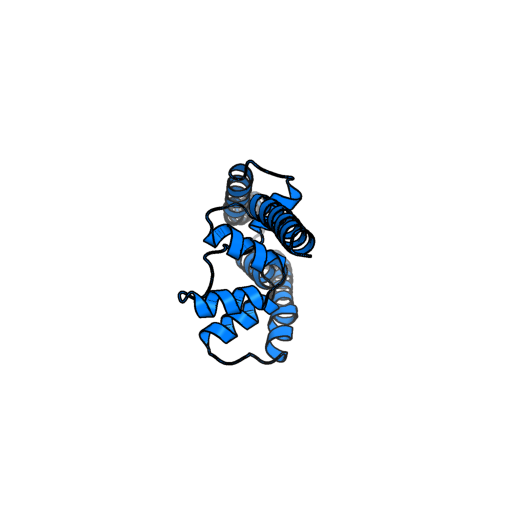.00 73.12 100 LYS A CA 1
ATOM 814 C C . LYS A 1 100 ? -21.621 10.132 -4.050 1.00 73.12 100 LYS A C 1
ATOM 816 O O . LYS A 1 100 ? -21.772 11.296 -4.412 1.00 73.12 100 LYS A O 1
ATOM 821 N N . THR A 1 101 ? -21.230 9.823 -2.813 1.00 72.62 101 THR A N 1
ATOM 822 C CA . THR A 1 101 ? -21.290 10.763 -1.681 1.00 72.62 101 THR A CA 1
ATOM 823 C C . THR A 1 101 ? -19.897 11.215 -1.217 1.00 72.62 101 THR A C 1
ATOM 825 O O . THR A 1 101 ? -19.016 10.397 -0.958 1.00 72.62 101 THR A O 1
ATOM 828 N N . GLY A 1 102 ? -19.688 12.532 -1.068 1.00 76.12 102 GLY A N 1
ATOM 829 C CA . GLY A 1 102 ? -18.480 13.130 -0.467 1.00 76.12 102 GLY A CA 1
ATOM 830 C C . GLY A 1 102 ? -17.438 13.692 -1.442 1.00 76.12 102 GLY A C 1
ATOM 831 O O . GLY A 1 102 ? -17.574 13.544 -2.653 1.00 76.12 102 GLY A O 1
ATOM 832 N N . SER A 1 103 ? -16.390 14.324 -0.895 1.00 86.75 103 SER A N 1
ATOM 833 C CA . SER A 1 103 ? -15.251 14.889 -1.645 1.00 86.75 103 SER A CA 1
ATOM 834 C C . SER A 1 103 ? -14.341 13.799 -2.229 1.00 86.75 103 SER A C 1
ATOM 836 O O . SER A 1 103 ? -14.144 12.760 -1.597 1.00 86.75 103 SER A O 1
ATOM 838 N N . LEU A 1 104 ? -13.730 14.052 -3.394 1.00 83.69 104 LEU A N 1
ATOM 839 C CA . LEU A 1 104 ? -12.825 13.118 -4.083 1.00 83.69 104 LEU A CA 1
ATOM 840 C C . LEU A 1 104 ? -11.690 12.613 -3.179 1.00 83.69 104 LEU A C 1
ATOM 842 O O . LEU A 1 104 ? -11.427 11.415 -3.140 1.00 83.69 104 LEU A O 1
ATOM 846 N N . ARG A 1 105 ? -11.084 13.495 -2.370 1.00 82.44 105 ARG A N 1
ATOM 847 C CA . ARG A 1 105 ? -10.012 13.108 -1.432 1.00 82.44 105 ARG A CA 1
ATOM 848 C C . ARG A 1 105 ? -10.493 12.112 -0.379 1.00 82.44 105 ARG A C 1
ATOM 850 O O . ARG A 1 105 ? -9.786 11.167 -0.053 1.00 82.44 105 ARG A O 1
ATOM 857 N N . GLN A 1 106 ? -11.712 12.298 0.128 1.00 83.06 106 GLN A N 1
ATOM 858 C CA . GLN A 1 106 ? -12.304 11.394 1.115 1.00 83.06 106 GLN A CA 1
ATOM 859 C C . GLN A 1 106 ? -12.667 10.043 0.494 1.00 83.06 106 GLN A C 1
ATOM 861 O O . GLN A 1 106 ? -12.527 9.027 1.165 1.00 83.06 106 GLN A O 1
ATOM 866 N N . ARG A 1 107 ? -13.116 10.021 -0.769 1.00 85.44 107 ARG A N 1
ATOM 867 C CA . ARG A 1 107 ? -13.411 8.773 -1.493 1.00 85.44 107 ARG A CA 1
ATOM 868 C C . ARG A 1 107 ? -12.145 7.954 -1.713 1.00 85.44 107 ARG A C 1
ATOM 870 O O . ARG A 1 107 ? -12.144 6.768 -1.416 1.00 85.44 107 ARG A O 1
ATOM 877 N N . ILE A 1 108 ? -11.069 8.600 -2.163 1.00 86.00 108 ILE A N 1
ATOM 878 C CA . ILE A 1 108 ? -9.772 7.943 -2.364 1.00 86.00 108 ILE A CA 1
ATOM 879 C C . ILE A 1 108 ? -9.241 7.414 -1.030 1.00 86.00 108 ILE A C 1
ATOM 881 O O . ILE A 1 108 ? -8.925 6.235 -0.931 1.00 86.00 108 ILE A O 1
ATOM 885 N N . LEU A 1 109 ? -9.235 8.240 0.022 1.00 85.25 109 LEU A N 1
ATOM 886 C CA . LEU A 1 109 ? -8.767 7.809 1.340 1.00 85.25 109 LEU A CA 1
ATOM 887 C C . LEU A 1 109 ? -9.602 6.648 1.904 1.00 85.25 109 LEU A C 1
ATOM 889 O O . LEU A 1 109 ? -9.045 5.752 2.524 1.00 85.25 109 LEU A O 1
ATOM 893 N N . LEU A 1 110 ? -10.919 6.641 1.672 1.00 84.44 110 LEU A N 1
ATOM 894 C CA . LEU A 1 110 ? -11.804 5.548 2.079 1.00 84.44 110 LEU A CA 1
ATOM 895 C C . LEU A 1 110 ? -11.505 4.247 1.320 1.00 84.44 110 LEU A C 1
ATOM 897 O O . LEU A 1 110 ? -11.539 3.182 1.928 1.00 84.44 110 LEU A O 1
ATOM 901 N N . LEU A 1 111 ? -11.220 4.330 0.018 1.00 86.38 111 LEU A N 1
ATOM 902 C CA . LEU A 1 111 ? -10.878 3.177 -0.825 1.00 86.38 111 LEU A CA 1
ATOM 903 C C . LEU A 1 111 ? -9.480 2.624 -0.534 1.00 86.38 111 LEU A C 1
ATOM 905 O O . LEU A 1 111 ? -9.254 1.431 -0.696 1.00 86.38 111 LEU A O 1
ATOM 909 N N . CYS A 1 112 ? -8.556 3.471 -0.077 1.00 84.75 112 CYS A N 1
ATOM 910 C CA . CYS A 1 112 ? -7.240 3.043 0.397 1.00 84.75 112 CYS A CA 1
ATOM 911 C C . CYS A 1 112 ? -7.293 2.319 1.750 1.00 84.75 112 CYS A C 1
ATOM 913 O O . CYS A 1 112 ? -6.278 1.794 2.197 1.00 84.75 112 CYS A O 1
ATOM 915 N N . GLN A 1 113 ? -8.447 2.290 2.419 1.00 83.38 113 GLN A N 1
ATOM 916 C CA . GLN A 1 113 ? -8.620 1.526 3.646 1.00 83.38 113 GLN A CA 1
ATOM 917 C C . GLN A 1 113 ? -9.210 0.144 3.352 1.00 83.38 113 GLN A C 1
ATOM 919 O O . GLN A 1 113 ? -10.043 0.009 2.453 1.00 83.38 113 GLN A O 1
ATOM 924 N N . PRO A 1 114 ? -8.857 -0.879 4.151 1.00 83.06 114 PRO A N 1
ATOM 925 C CA . PRO A 1 114 ? -9.427 -2.206 3.999 1.00 83.06 114 PRO A CA 1
ATOM 926 C C . PRO A 1 114 ? -10.947 -2.186 4.186 1.00 83.06 114 PRO A C 1
ATOM 928 O O . PRO A 1 114 ? -11.530 -1.294 4.824 1.00 83.06 114 PRO A O 1
ATOM 931 N N . ALA A 1 115 ? -11.586 -3.196 3.602 1.00 82.88 115 ALA A N 1
ATOM 932 C CA . ALA A 1 115 ? -13.012 -3.417 3.741 1.00 82.88 115 ALA A CA 1
ATOM 933 C C . ALA A 1 115 ? -13.363 -3.767 5.197 1.00 82.88 115 ALA A C 1
ATOM 935 O O . ALA A 1 115 ? -12.581 -4.381 5.912 1.00 82.88 115 ALA A O 1
ATOM 936 N N . VAL A 1 116 ? -14.551 -3.375 5.653 1.00 78.00 116 VAL A N 1
ATOM 937 C CA . VAL A 1 116 ? -14.945 -3.521 7.069 1.00 78.00 116 VAL A CA 1
ATOM 938 C C . VAL A 1 116 ? -15.206 -4.983 7.460 1.00 78.00 116 VAL A C 1
ATOM 940 O O . VAL A 1 116 ? -15.099 -5.357 8.623 1.00 78.00 116 VAL A O 1
ATOM 943 N N . ASN A 1 117 ? -15.535 -5.821 6.480 1.00 78.50 117 ASN A N 1
ATOM 944 C CA . ASN A 1 117 ? -15.671 -7.267 6.633 1.00 78.50 117 ASN A CA 1
ATOM 945 C C . ASN A 1 117 ? -14.323 -8.009 6.594 1.00 78.50 117 ASN A C 1
ATOM 947 O O . ASN A 1 117 ? -14.304 -9.217 6.820 1.00 78.50 117 ASN A O 1
ATOM 951 N N . PHE A 1 118 ? -13.220 -7.318 6.296 1.00 79.12 118 PHE A N 1
ATOM 952 C CA . PHE A 1 118 ? -11.885 -7.899 6.328 1.00 79.12 118 PHE A CA 1
ATOM 953 C C . PHE A 1 118 ? -11.417 -8.020 7.784 1.00 79.12 118 PHE A C 1
ATOM 955 O O . PHE A 1 118 ? -11.370 -7.022 8.503 1.00 79.12 118 PHE A O 1
ATOM 962 N N . GLY A 1 119 ? -11.101 -9.239 8.226 1.00 81.56 119 GLY A N 1
ATOM 963 C CA . GLY A 1 119 ? -10.663 -9.521 9.594 1.00 81.56 119 GLY A CA 1
ATOM 964 C C . GLY A 1 119 ? -11.113 -10.900 10.101 1.00 81.56 119 GLY A C 1
ATOM 965 O O . GLY A 1 119 ? -11.648 -11.698 9.326 1.00 81.56 119 GLY A O 1
ATOM 966 N N . PRO A 1 120 ? -10.922 -11.195 11.400 1.00 84.12 120 PRO A N 1
ATOM 967 C CA . PRO A 1 120 ? -11.290 -12.480 11.996 1.00 84.12 120 PRO A CA 1
ATOM 968 C C . PRO A 1 120 ? -12.788 -12.761 11.851 1.00 84.12 120 PRO A C 1
ATOM 970 O O . PRO A 1 120 ? -13.605 -11.840 11.847 1.00 84.12 120 PRO A O 1
ATOM 973 N N . VAL A 1 121 ? -13.157 -14.038 11.702 1.00 83.06 121 VAL A N 1
ATOM 974 C CA . VAL A 1 121 ? -14.552 -14.467 11.479 1.00 83.06 121 VAL A CA 1
ATOM 975 C C . VAL A 1 121 ? -15.404 -14.292 12.737 1.00 83.06 121 VAL A C 1
ATOM 977 O O . VAL A 1 121 ? -16.558 -13.882 12.637 1.00 83.06 121 VAL A O 1
ATOM 980 N N . LYS A 1 122 ? -14.833 -14.573 13.913 1.00 87.25 122 LYS A N 1
ATOM 981 C CA . LYS A 1 122 ? -15.512 -14.425 15.204 1.00 87.25 122 LYS A CA 1
ATOM 982 C C . LYS A 1 122 ? -15.751 -12.949 15.518 1.00 87.25 122 LYS A C 1
ATOM 984 O O . LYS A 1 122 ? -14.849 -12.128 15.356 1.00 87.25 122 LYS A O 1
ATOM 989 N N . GLU A 1 123 ? -16.956 -12.620 15.983 1.00 85.19 123 GLU A N 1
ATOM 990 C CA . GLU A 1 123 ? -17.325 -11.230 16.279 1.00 85.19 123 GLU A CA 1
ATOM 991 C C . GLU A 1 123 ? -16.506 -10.637 17.429 1.00 85.19 123 GLU A C 1
ATOM 993 O O . GLU A 1 123 ? -16.068 -9.496 17.325 1.00 85.19 123 GLU A O 1
ATOM 998 N N . GLU A 1 124 ? -16.249 -11.410 18.486 1.00 84.38 124 GLU A N 1
ATOM 999 C CA . GLU A 1 124 ? -15.500 -10.952 19.666 1.00 84.38 124 GLU A CA 1
ATOM 1000 C C . GLU A 1 124 ? -14.062 -10.544 19.303 1.00 84.38 124 GLU A C 1
ATOM 1002 O O . GLU A 1 124 ? -13.637 -9.416 19.566 1.00 84.38 124 GLU A O 1
ATOM 1007 N N . ASP A 1 125 ? -13.345 -11.417 18.590 1.00 85.31 125 ASP A N 1
ATOM 1008 C CA . ASP A 1 125 ? -11.983 -11.149 18.111 1.00 85.31 125 ASP A CA 1
ATOM 1009 C C . ASP A 1 125 ? -11.952 -9.969 17.130 1.00 85.31 125 ASP A C 1
ATOM 1011 O O . ASP A 1 125 ? -10.991 -9.200 17.090 1.00 85.31 125 ASP A O 1
ATOM 1015 N N . ARG A 1 126 ? -13.022 -9.790 16.345 1.00 86.06 126 ARG A N 1
ATOM 1016 C CA . ARG A 1 126 ? -13.159 -8.684 15.391 1.00 86.06 126 ARG A CA 1
ATOM 1017 C C . ARG A 1 126 ? -13.348 -7.347 16.094 1.00 86.06 126 ARG A C 1
ATOM 1019 O O . ARG A 1 126 ? -12.764 -6.350 15.665 1.00 86.06 126 ARG A O 1
ATOM 1026 N N . GLU A 1 127 ? -14.122 -7.311 17.173 1.00 85.25 127 GLU A N 1
ATOM 1027 C CA . GLU A 1 127 ? -14.282 -6.106 17.986 1.00 85.25 127 GLU A CA 1
ATOM 1028 C C . GLU A 1 127 ? -12.959 -5.697 18.628 1.00 85.25 127 GLU A C 1
ATOM 1030 O O . GLU A 1 127 ? -12.559 -4.539 18.489 1.00 85.25 127 GLU A O 1
ATOM 1035 N N . CYS A 1 128 ? -12.241 -6.647 19.230 1.00 83.38 128 CYS A N 1
ATOM 1036 C CA . CYS A 1 128 ? -10.913 -6.406 19.795 1.00 83.38 128 CYS A CA 1
ATOM 1037 C C . CYS A 1 128 ? -9.908 -5.945 18.719 1.00 83.38 128 CYS A C 1
ATOM 1039 O O . CYS A 1 128 ? -9.188 -4.958 18.906 1.00 83.38 128 CYS A O 1
ATOM 1041 N N . TYR A 1 129 ? -9.926 -6.582 17.541 1.00 85.38 129 TYR A N 1
ATOM 1042 C CA . TYR A 1 129 ? -9.095 -6.207 16.395 1.00 85.38 129 TYR A CA 1
ATOM 1043 C C . TYR A 1 129 ? -9.318 -4.744 15.995 1.00 85.38 129 TYR A C 1
ATOM 1045 O O . TYR A 1 129 ? -8.359 -3.970 15.997 1.00 85.38 129 TYR A O 1
ATOM 1053 N N . PHE A 1 130 ? -10.562 -4.324 15.728 1.00 84.25 130 PHE A N 1
ATOM 1054 C CA . PHE A 1 130 ? -10.865 -2.945 15.319 1.00 84.25 130 PHE A CA 1
ATOM 1055 C C . PHE A 1 130 ? -10.660 -1.911 16.432 1.00 84.25 130 PHE A C 1
ATOM 1057 O O . PHE A 1 130 ? -10.265 -0.784 16.128 1.00 84.25 130 PHE A O 1
ATOM 1064 N N . GLN A 1 131 ? -10.879 -2.274 17.700 1.00 84.19 131 GLN A N 1
ATOM 1065 C CA . GLN A 1 131 ? -10.582 -1.402 18.845 1.00 84.19 131 GLN A CA 1
ATOM 1066 C C . GLN A 1 131 ? -9.085 -1.118 18.992 1.00 84.19 131 GLN A C 1
ATOM 1068 O O . GLN A 1 131 ? -8.714 -0.040 19.448 1.00 84.19 131 GLN A O 1
ATOM 1073 N N . SER A 1 132 ? -8.221 -2.045 18.567 1.00 80.56 132 SER A N 1
ATOM 1074 C CA . SER A 1 132 ? -6.770 -1.844 18.604 1.00 80.56 132 SER A CA 1
ATOM 1075 C C . SER A 1 132 ? -6.256 -0.817 17.576 1.00 80.56 132 SER A C 1
ATOM 1077 O O . SER A 1 132 ? -5.083 -0.434 17.634 1.00 80.56 132 SER A O 1
ATOM 1079 N N . PHE A 1 133 ? -7.070 -0.428 16.586 1.00 82.75 133 PHE A N 1
ATOM 1080 C CA . PHE A 1 133 ? -6.714 0.530 15.528 1.00 82.75 133 PHE A CA 1
ATOM 1081 C C . PHE A 1 133 ? -7.199 1.955 15.845 1.00 82.75 133 PHE A C 1
ATOM 1083 O O . PHE A 1 133 ? -7.710 2.247 16.921 1.00 82.75 133 PHE A O 1
ATOM 1090 N N . ASN A 1 134 ? -7.015 2.867 14.888 1.00 81.06 134 ASN A N 1
ATOM 1091 C CA . ASN A 1 134 ? -7.454 4.256 14.981 1.00 81.06 134 ASN A CA 1
ATOM 1092 C C . ASN A 1 134 ? -8.969 4.363 15.243 1.00 81.06 134 ASN A C 1
ATOM 1094 O O . ASN A 1 134 ? -9.755 3.565 14.728 1.00 81.06 134 ASN A O 1
ATOM 1098 N N . GLU A 1 135 ? -9.402 5.430 15.932 1.00 84.50 135 GLU A N 1
ATOM 1099 C CA . GLU A 1 135 ? -10.828 5.683 16.230 1.00 84.50 135 GLU A CA 1
ATOM 1100 C C . GLU A 1 135 ? -11.705 5.639 14.966 1.00 84.50 135 GLU A C 1
ATOM 1102 O O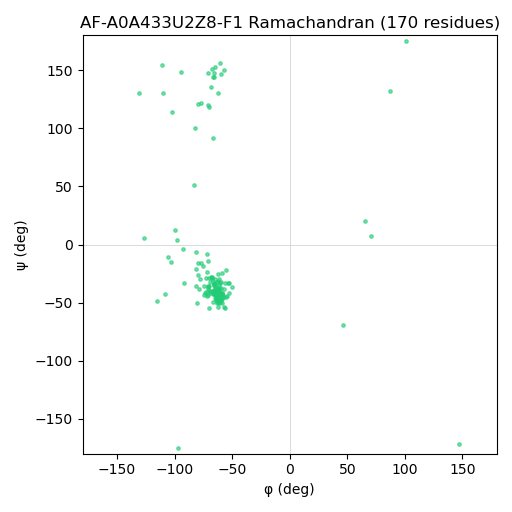 . GLU A 1 135 ? -12.854 5.195 14.990 1.00 84.50 135 GLU A O 1
ATOM 1107 N N . PHE A 1 136 ? -11.153 6.067 13.831 1.00 84.81 136 PHE A N 1
ATOM 1108 C CA . PHE A 1 136 ? -11.857 6.047 12.558 1.00 84.81 136 PHE A CA 1
ATOM 1109 C C . PHE A 1 136 ? -12.247 4.635 12.097 1.00 84.81 136 PHE A C 1
ATOM 1111 O O . PHE A 1 136 ? -13.382 4.437 11.661 1.00 84.81 136 PHE A O 1
ATOM 1118 N N . ASP A 1 137 ? -11.354 3.652 12.229 1.00 83.94 137 ASP A N 1
ATOM 1119 C CA . ASP A 1 137 ? -11.629 2.265 11.835 1.00 83.94 137 ASP A CA 1
ATOM 1120 C C . ASP A 1 137 ? -12.706 1.649 12.736 1.00 83.94 137 ASP A C 1
ATOM 1122 O O . ASP A 1 137 ? -13.646 1.011 12.256 1.00 83.94 137 ASP A O 1
ATOM 1126 N N . TRP A 1 138 ? -12.649 1.953 14.035 1.00 86.12 138 TRP A N 1
ATOM 1127 C CA . TRP A 1 138 ? -13.679 1.566 14.998 1.00 86.12 138 TRP A CA 1
ATOM 1128 C C . TRP A 1 138 ? -15.061 2.164 14.677 1.00 86.12 138 TRP A C 1
ATOM 1130 O O . TRP A 1 138 ? -16.093 1.493 14.778 1.00 86.12 138 TRP A O 1
ATOM 1140 N N . ILE A 1 139 ? -15.107 3.434 14.264 1.00 88.38 139 ILE A N 1
ATOM 1141 C CA . ILE A 1 139 ? -16.338 4.105 13.819 1.00 88.38 139 ILE A CA 1
ATOM 1142 C C . ILE A 1 139 ? -16.905 3.418 12.573 1.00 88.38 139 ILE A C 1
ATOM 1144 O O . ILE A 1 139 ? -18.108 3.153 12.527 1.00 88.38 139 ILE A O 1
ATOM 1148 N N . ARG A 1 140 ? -16.059 3.099 11.584 1.00 88.31 140 ARG A N 1
ATOM 1149 C CA . ARG A 1 140 ? -16.480 2.399 10.358 1.00 88.31 140 ARG A CA 1
ATOM 1150 C C . ARG A 1 140 ? -17.059 1.021 10.666 1.00 88.31 140 ARG A C 1
ATOM 1152 O O . ARG A 1 140 ? -18.113 0.684 10.133 1.00 88.31 140 ARG A O 1
ATOM 1159 N N . TYR A 1 141 ? -16.422 0.270 11.562 1.00 87.69 141 TYR A N 1
ATOM 1160 C CA . TYR A 1 141 ? -16.913 -1.031 12.008 1.00 87.69 141 TYR A CA 1
ATOM 1161 C C . TYR A 1 141 ? -18.309 -0.948 12.642 1.00 87.69 141 TYR A C 1
ATOM 1163 O O . TYR A 1 141 ? -19.234 -1.648 12.226 1.00 87.69 141 TYR A O 1
ATOM 1171 N N . ARG A 1 142 ? -18.511 -0.032 13.597 1.00 89.00 142 ARG A N 1
ATOM 1172 C CA . ARG A 1 142 ? -19.815 0.132 14.267 1.00 89.00 142 ARG A CA 1
ATOM 1173 C C . ARG A 1 142 ? -20.919 0.667 13.362 1.00 89.00 142 ARG A C 1
ATOM 1175 O O . ARG A 1 142 ? -22.090 0.382 13.625 1.00 89.00 142 ARG A O 1
ATOM 1182 N N . ALA A 1 143 ? -20.557 1.453 12.352 1.00 89.56 143 ALA A N 1
ATOM 1183 C CA . ALA A 1 143 ? -21.480 1.902 11.322 1.00 89.56 143 ALA A CA 1
ATOM 1184 C C . ALA A 1 143 ? -21.947 0.711 10.471 1.00 89.56 143 ALA A C 1
ATOM 1186 O O . ALA A 1 143 ? -23.150 0.465 10.371 1.00 89.56 143 ALA A O 1
ATOM 1187 N N . ALA A 1 144 ? -21.001 -0.104 9.989 1.00 87.81 144 ALA A N 1
ATOM 1188 C CA . ALA A 1 144 ? -21.294 -1.295 9.197 1.00 87.81 144 ALA A CA 1
ATOM 1189 C C . ALA A 1 144 ? -22.122 -2.338 9.965 1.00 87.81 144 ALA A C 1
ATOM 1191 O O . ALA A 1 144 ? -23.085 -2.860 9.410 1.00 87.81 144 ALA A O 1
ATOM 1192 N N . LYS A 1 145 ? -21.833 -2.583 11.256 1.00 88.25 145 LYS A N 1
ATOM 1193 C CA . LYS A 1 145 ? -22.628 -3.495 12.114 1.00 88.25 145 LYS A CA 1
ATOM 1194 C C . LYS A 1 145 ? -24.102 -3.069 12.222 1.00 88.25 145 LYS A C 1
ATOM 1196 O O . LYS A 1 145 ? -24.966 -3.897 12.476 1.00 88.25 145 LYS A O 1
ATOM 1201 N N . ARG A 1 146 ? -24.399 -1.780 12.020 1.00 89.12 146 ARG A N 1
ATOM 1202 C CA . ARG A 1 146 ? -25.762 -1.225 12.016 1.00 89.12 146 ARG A CA 1
ATOM 1203 C C . ARG A 1 146 ? -26.355 -1.050 10.611 1.00 89.12 146 ARG A C 1
ATOM 1205 O O . ARG A 1 146 ? -27.436 -0.486 10.497 1.00 89.12 146 ARG A O 1
ATOM 1212 N N . GLY A 1 147 ? -25.652 -1.469 9.557 1.00 87.00 147 GLY A N 1
ATOM 1213 C CA . GLY A 1 147 ? -26.073 -1.250 8.169 1.00 87.00 147 GLY A CA 1
ATOM 1214 C C . GLY A 1 147 ? -26.091 0.225 7.750 1.00 87.00 147 GLY A C 1
ATOM 1215 O O . GLY A 1 147 ? -26.784 0.580 6.803 1.00 87.00 147 GLY A O 1
ATOM 1216 N N . MET A 1 148 ? -25.364 1.091 8.463 1.00 87.56 148 MET A N 1
ATOM 1217 C CA . MET A 1 148 ? -25.310 2.530 8.201 1.00 87.56 148 MET A CA 1
ATOM 1218 C C . MET A 1 148 ? -23.938 2.952 7.678 1.00 87.56 148 MET A C 1
ATOM 1220 O O . MET A 1 148 ? -22.911 2.356 8.005 1.00 87.56 148 MET A O 1
ATOM 1224 N N . ASP A 1 149 ? -23.907 4.053 6.930 1.00 86.81 149 ASP A N 1
ATOM 1225 C CA . ASP A 1 149 ? -22.657 4.707 6.557 1.00 86.81 149 ASP A CA 1
ATOM 1226 C C . ASP A 1 149 ? -21.961 5.327 7.775 1.00 86.81 149 ASP A C 1
ATOM 1228 O O . ASP A 1 149 ? -22.586 5.797 8.729 1.00 86.81 149 ASP A O 1
ATOM 1232 N N . TRP A 1 150 ? -20.629 5.407 7.722 1.00 85.44 150 TRP A N 1
ATOM 1233 C CA . TRP A 1 150 ? -19.832 5.980 8.813 1.00 85.44 150 TRP A CA 1
ATOM 1234 C C . TRP A 1 150 ? -20.139 7.464 9.076 1.00 85.44 150 TRP A C 1
ATOM 1236 O O . TRP A 1 150 ? -19.937 7.937 10.193 1.00 85.44 150 TRP A O 1
ATOM 1246 N N . ARG A 1 151 ? -20.634 8.199 8.067 1.00 85.88 151 ARG A N 1
ATOM 1247 C CA . ARG A 1 151 ? -21.047 9.609 8.188 1.00 85.88 151 ARG A CA 1
ATOM 1248 C C . ARG A 1 151 ? -22.317 9.734 9.022 1.00 85.88 151 ARG A C 1
ATOM 1250 O O . ARG A 1 151 ? -22.297 10.388 10.058 1.00 85.88 151 ARG A O 1
ATOM 1257 N N . THR A 1 152 ? -23.360 9.007 8.627 1.00 87.81 152 THR A N 1
ATOM 1258 C CA . THR A 1 152 ? -24.630 8.909 9.358 1.00 87.81 152 THR A CA 1
ATOM 1259 C C . THR A 1 152 ? -24.403 8.405 10.777 1.00 87.81 152 THR A C 1
ATOM 1261 O O . THR A 1 152 ? -24.991 8.903 11.731 1.00 87.81 152 THR A O 1
ATOM 1264 N N . TYR A 1 153 ? -23.477 7.459 10.950 1.00 89.06 153 TYR A N 1
ATOM 1265 C CA . TYR A 1 153 ? -23.118 6.965 12.270 1.00 89.06 153 TYR A CA 1
ATOM 1266 C C . TYR A 1 153 ? -22.466 8.034 13.162 1.00 89.06 153 TYR A C 1
ATOM 1268 O O . TYR A 1 153 ? -22.727 8.055 14.366 1.00 89.06 153 TYR A O 1
ATOM 1276 N N . LYS A 1 154 ? -21.645 8.939 12.606 1.00 89.44 154 LYS A N 1
ATOM 1277 C CA . LYS A 1 154 ? -21.083 10.065 13.373 1.00 89.44 154 LYS A CA 1
ATOM 1278 C C . LYS A 1 154 ? -22.173 11.023 13.849 1.00 89.44 154 LYS A C 1
ATOM 1280 O O . LYS A 1 154 ? -22.155 11.395 15.018 1.00 89.44 154 LYS A O 1
ATOM 1285 N N . GLU A 1 155 ? -23.125 11.365 12.985 1.00 89.38 155 GLU A N 1
ATOM 1286 C CA . GLU A 1 155 ? -24.272 12.222 13.330 1.00 89.38 155 GLU A CA 1
ATOM 1287 C C . GLU A 1 155 ? -25.162 11.563 14.391 1.00 89.38 155 GLU A C 1
ATOM 1289 O O . GLU A 1 155 ? -25.477 12.169 15.412 1.00 89.38 155 GLU A O 1
ATOM 1294 N N . TYR A 1 156 ? -25.473 10.276 14.217 1.00 89.12 156 TYR A N 1
ATOM 1295 C CA . TYR A 1 156 ? -26.202 9.485 15.207 1.00 89.12 156 TYR A CA 1
ATOM 1296 C C . TYR A 1 156 ? -25.490 9.459 16.569 1.00 89.12 156 TYR A C 1
ATOM 1298 O O . TYR A 1 156 ? -26.123 9.661 17.607 1.00 89.12 156 TYR A O 1
ATOM 1306 N N . LYS A 1 157 ? -24.169 9.224 16.583 1.00 89.25 157 LYS A N 1
ATOM 1307 C CA . LYS A 1 157 ? -23.358 9.207 17.813 1.00 89.25 157 LYS A CA 1
ATOM 1308 C C . LYS A 1 157 ? -23.381 10.576 18.503 1.00 89.25 157 LYS A C 1
ATOM 1310 O O . LYS A 1 157 ? -23.508 10.611 19.725 1.00 89.25 157 LYS A O 1
ATOM 1315 N N . ALA A 1 158 ? -23.284 11.668 17.743 1.00 89.62 158 ALA A N 1
ATOM 1316 C CA . ALA A 1 158 ? -23.362 13.027 18.274 1.00 89.62 158 ALA A CA 1
ATOM 1317 C C . ALA A 1 158 ? -24.739 13.306 18.901 1.00 89.62 158 ALA A C 1
ATOM 1319 O O . ALA A 1 158 ? -24.814 13.667 20.075 1.00 89.62 158 ALA A O 1
ATOM 1320 N N . ASN A 1 159 ? -25.827 13.023 18.180 1.00 89.50 159 ASN A N 1
ATOM 1321 C CA . ASN A 1 159 ? -27.194 13.237 18.669 1.00 89.50 159 ASN A CA 1
ATOM 1322 C C . ASN A 1 159 ? -27.506 12.405 19.922 1.00 89.50 159 ASN A C 1
ATOM 1324 O O . ASN A 1 159 ? -28.103 12.912 20.869 1.00 89.50 159 ASN A O 1
ATOM 1328 N N . LYS A 1 160 ? -27.046 11.148 19.969 1.00 85.00 160 LYS A N 1
ATOM 1329 C CA . LYS A 1 160 ? -27.222 10.280 21.142 1.00 85.00 160 LYS A CA 1
ATOM 1330 C C . LYS A 1 160 ? -26.450 10.777 22.370 1.00 85.00 160 LYS A C 1
ATOM 1332 O O . LYS A 1 160 ? -26.912 10.603 23.497 1.00 85.00 160 LYS A O 1
ATOM 1337 N N . SER A 1 161 ? -25.283 11.389 22.160 1.00 82.38 161 SER A N 1
ATOM 1338 C CA . SER A 1 161 ? -24.512 12.013 23.240 1.00 82.38 161 SER A CA 1
ATOM 1339 C C . SER A 1 161 ? -25.275 13.189 23.855 1.00 82.38 161 SER A C 1
ATOM 1341 O O . SER A 1 161 ? -25.301 13.312 25.073 1.00 82.38 161 SER A O 1
ATOM 1343 N N . HIS A 1 162 ? -25.943 14.008 23.036 1.00 74.69 162 HIS A N 1
ATOM 1344 C CA . HIS A 1 162 ? -26.759 15.131 23.512 1.00 74.69 162 HIS A CA 1
ATOM 1345 C C . HIS A 1 162 ? -28.036 14.681 24.237 1.00 74.69 162 HIS A C 1
ATOM 1347 O O . HIS A 1 162 ? -28.368 15.235 25.283 1.00 74.69 162 HIS A O 1
ATOM 1353 N N . SER A 1 163 ? -28.720 13.640 23.748 1.00 70.88 163 SER A N 1
ATOM 1354 C CA . SER A 1 163 ? -29.912 13.112 24.427 1.00 70.88 163 SER A CA 1
ATOM 1355 C C . SER A 1 163 ? -29.588 12.489 25.791 1.00 70.88 163 SER A C 1
ATOM 1357 O O . SER A 1 163 ? -30.369 12.631 26.725 1.00 70.88 163 SER A O 1
ATOM 1359 N N . GLY A 1 164 ? -28.424 11.840 25.932 1.00 66.12 164 GLY A N 1
ATOM 1360 C CA . GLY A 1 164 ? -27.993 11.247 27.204 1.00 66.12 164 GLY A CA 1
ATOM 1361 C C . GLY A 1 164 ? -27.728 12.277 28.307 1.00 66.12 164 GLY A C 1
ATOM 1362 O O . GLY A 1 164 ? -28.048 12.013 29.460 1.00 66.12 164 GLY A O 1
ATOM 1363 N N . VAL A 1 165 ? -27.216 13.458 27.943 1.00 60.19 165 VAL A N 1
ATOM 1364 C CA . VAL A 1 165 ? -27.000 14.581 28.874 1.00 60.19 165 VAL A CA 1
ATOM 1365 C C . VAL A 1 165 ? -28.340 15.192 29.298 1.00 60.19 165 VAL A C 1
ATOM 1367 O O . VAL A 1 165 ? -28.593 15.349 30.487 1.00 60.19 165 VAL A O 1
ATO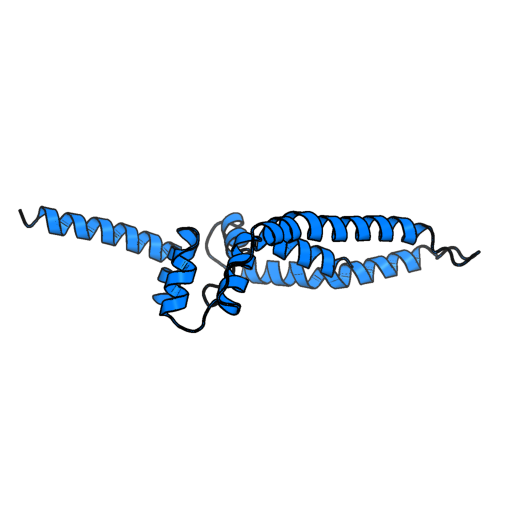M 1370 N N . SER A 1 166 ? -29.270 15.394 28.355 1.00 58.31 166 SER A N 1
ATOM 1371 C CA . SER A 1 166 ? -30.596 15.955 28.670 1.00 58.31 166 SER A CA 1
ATOM 1372 C C . SER A 1 166 ? -31.430 15.101 29.637 1.00 58.31 166 SER A C 1
ATOM 1374 O O . SER A 1 166 ? -32.226 15.643 30.399 1.00 58.31 166 SER A O 1
ATOM 1376 N N . SER A 1 167 ? -31.244 13.774 29.632 1.00 57.91 167 SER A N 1
ATOM 1377 C CA . SER A 1 167 ? -31.921 12.855 30.559 1.00 57.91 167 SER A CA 1
ATOM 1378 C C . SER A 1 167 ? -31.265 12.783 31.942 1.00 57.91 167 SER A C 1
ATOM 1380 O O . SER A 1 167 ? -31.926 12.376 32.891 1.00 57.91 167 SER A O 1
ATOM 1382 N N . GLN A 1 168 ? -29.987 13.155 32.070 1.00 57.81 168 GLN A N 1
ATOM 1383 C CA . GLN A 1 168 ? -29.322 13.275 33.373 1.00 57.81 168 GLN A CA 1
ATOM 1384 C C . GLN A 1 168 ? -29.659 14.612 34.048 1.00 57.81 168 GLN A C 1
ATOM 1386 O O . GLN A 1 168 ? -29.886 14.627 35.252 1.00 57.81 168 GLN A O 1
ATOM 1391 N N . ASP A 1 169 ? -29.798 15.693 33.275 1.00 55.34 169 ASP A N 1
ATOM 1392 C CA . ASP A 1 169 ? -30.137 17.028 33.793 1.00 55.34 169 ASP A CA 1
ATOM 1393 C C . ASP A 1 169 ? -31.618 17.184 34.194 1.00 55.34 169 ASP A C 1
ATOM 1395 O O . ASP A 1 169 ? -31.965 18.088 34.946 1.00 55.34 169 ASP A O 1
ATOM 1399 N N . THR A 1 170 ? -32.508 16.311 33.711 1.00 59.19 170 THR A N 1
ATOM 1400 C CA . THR A 1 170 ? -33.940 16.288 34.086 1.00 59.19 170 THR A CA 1
ATOM 1401 C C . THR A 1 170 ? -34.258 15.351 35.254 1.00 59.19 170 THR A C 1
ATOM 1403 O O . THR A 1 170 ? -35.402 15.303 35.701 1.00 59.19 170 THR A O 1
ATOM 1406 N N . ALA A 1 171 ? -33.264 14.604 35.745 1.00 55.94 171 ALA A N 1
ATOM 1407 C CA . ALA A 1 171 ? -33.390 13.682 36.875 1.00 55.94 171 ALA A CA 1
ATOM 1408 C C . ALA A 1 171 ? -32.869 14.270 38.205 1.00 55.94 171 ALA A C 1
ATOM 1410 O O . ALA A 1 171 ? -32.703 13.521 39.171 1.00 55.94 171 ALA A O 1
ATOM 1411 N N . VAL A 1 172 ? -32.608 15.584 38.247 1.00 50.94 172 VAL A N 1
ATOM 1412 C CA . VAL A 1 172 ? -32.177 16.355 39.429 1.00 50.94 172 VAL A CA 1
ATOM 1413 C C . VAL A 1 172 ? -33.251 17.363 39.815 1.00 50.94 172 VAL A C 1
ATOM 1415 O O . VAL A 1 172 ? -33.805 18.005 38.896 1.00 50.94 172 VAL A O 1
#

Nearest PDB structures (foldseek):
  8wfi-assembly1_A  TM=7.860E-01  e=1.294E-04  Homo sapiens
  4xph-assembly1_A  TM=7.909E-01  e=2.573E-04  Drosophila melanogaster
  6zpl-assembly1_B  TM=7.752E-01  e=2.167E-04  Homo sapiens
  9eo4-assembly1_B  TM=7.010E-01  e=1.370E-04  Homo sapiens
  8y2d-assembly1_A  TM=6.825E-01  e=1.932E-04  Homo sapiens

Organism: Elysia chlorotica (NCBI:txid188477)

=== Feature glossary ===
Key to the feature types in this record:

pLDDT. pLDDT is the predicted lDDT-Cα score: AlphaFold's confidence that the local environment of each residue (all inter-atomic distances within 15 Å) is correctly placed. It is a per-residue number between 0 and 100, with higher meaning more reliable.

Radius of gyration, Cα contacts, bounding box. The geometric summary reports three shape descriptors. Rg (radius of gyration) measures how spread out the Cα atoms are about their centre of mass; compact globular proteins have small Rg, elongated or unfolded ones large. Cα contacts (<8 Å, |i−j|>4) count long-range residue pairs in spatial proximity — high for tightly packed folds, near zero for rods or random coil. The bounding-box extents give the protein's footprint along x, y, z in Å.

Backbone torsions (φ/ψ). Backbone dihedral angles. Every residue except chain termini has a φ (preceding-C → N → Cα → C) and a ψ (N → Cα → C → next-N). They are reported in degrees following the IUPAC sign convention. Secondary structure is essentially a statement about which (φ, ψ) basin each residue occupies.

Contact-map, Ramachandran, and PAE plots. Plot images: a contact map (which residues are close in 3D, as an N×N binary image), a Ramachandran scatter (backbone torsion angles, revealing secondary-structure composition at a glance), and — for AlphaFold structures — a PAE heatmap (pairwise prediction confidence).

Predicted aligned error. Predicted Aligned Error (PAE) is an AlphaFold confidence matrix: entry (i, j) is the expected error in the position of residue j, in ångströms, when the prediction is superimposed on the true structure at residue i. Low PAE within a block of residues means that block is internally rigid and well-predicted; high PAE between two blocks means their relative placement is uncertain even if each block individually is confident.

Secondary structure (3-state, P-SEA). Three-state secondary structure (P-SEA) collapses the eight DSSP classes into helix (a), strand (b), and coil (c). P-SEA assigns these from Cα geometry alone — distances and angles — without requiring backbone oxygens, so it works on any Cα trace.

Solvent-accessible surface area. Solvent-accessible surface area (SASA) is the area in Å² traced out by the centre of a 1.4 Å probe sphere (a water molecule) rolled over the protein's van der Waals surface (Shrake–Rupley / Lee–Richards construction). Buried residues have near-zero SASA; fully exposed residues can exceed 200 Å². The total SASA scales roughly with the number of surface residues.

Foldseek 3Di. The Foldseek 3Di string encodes local tertiary geometry as a 20-letter alphabet — one character per residue — derived from the relative positions of nearby Cα atoms. Unlike the amino-acid sequence, 3Di is a direct function of the 3D structure, so two proteins with the same fold have similar 3Di strings even at low sequence identity.

B-factor. For experimental (PDB) structures, the B-factor (temperature factor) quantifies the positional spread of each atom in the crystal — a combination of thermal vibration and static disorder — in units of Å². High B-factors mark flexible loops or poorly resolved regions; low B-factors mark the rigid, well-ordered core.

mmCIF coordinates. The mmCIF block holds the 3D Cartesian coordinates of each backbone atom (N, Cα, C, O) in ångströms. mmCIF is the PDB's canonical archive format — a tagged-loop text representation of the atomic model.

InterPro / GO / CATH / organism. Functional annotations link the protein to curated databases. InterPro entries identify conserved domains and families by matching the sequence against member-database signatures (Pfam, PROSITE, C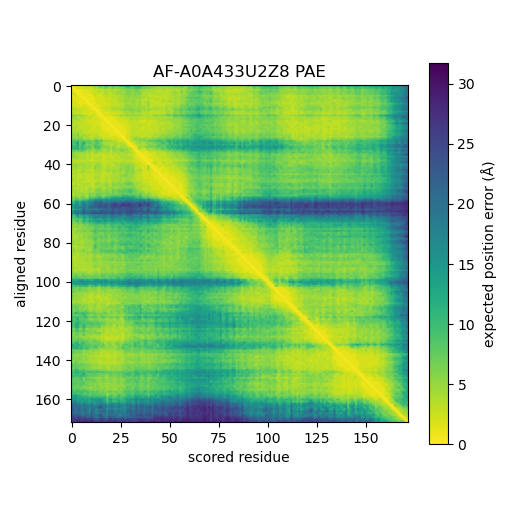DD, …). Gene Ontology (GO) terms describe molecular function, biological process, and cellular component in a controlled vocabulary. CATH places the structure in a hierarchical fold classification (Class/Architecture/Topology/Homologous-superfamily). The organism is the source species.

Rendered structure images. Structure images are PyMOL renders from six orthogonal camera directions. Cartoon representation draws helices as coils and strands as arrows; sticks shows the backbone as bonds; surface shows the solvent-excluded envelope. Rainbow coloring maps sequence position to hue (blue→red, N→C); chain coloring assigns a distinct color per polypeptide.

Sequence. This is the polypeptide sequence — one letter per residue, N-terminus first. Length ranges from a few dozen residues for small domains to over a thousand for large multi-domain proteins.

Secondary structure (8-state, DSSP). The SS8 string is DSSP's per-residue secondary-structure call. α-helix (H) means an i→i+4 H-bond ladder; β-strand (E) means the residue participates in a β-sheet; 3₁₀ (G) and π (I) are tighter and wider helices; T/S are turns/bends; '-' is loop.

Nearest PDB structures. Structural nearest neighbors (via Foldseek easy-search vs the PDB). Reported per hit: target PDB id, E-value, and alignment TM-score. A TM-score above ~0.5 is the conventional threshold for 'same fold'.